Protein AF-A0A7W9MEK2-F1 (afdb_monomer_lite)

Secondary structure (DSSP, 8-state):
-------EEEEEEE-HHHHSSGGGEEEHHHHHHHHHHHHHHHH-TT-----TT-HHHHHHHHHHHHHHHHHTTT-TT--SSPP--TTHHHHHHHHHHHHHTSSEEEHHHHHHHHHHHTTEEEEEEEEEEPPHHHHHHHHTT-S-GGGHHHHHHHHTTSEEEEEEEEESS-HHHHHHHHHHHIIIIIGGGS---TTS-SEEE--TT-TTHHHHHHHHHHHHHHHHHH-SSS---------------PPPPPP-------------------PPPP----

Radius of gyration: 21.0 Å; chains: 1; bounding box: 67×51×55 Å

pLDDT: mean 71.11, std 22.53, range [27.56, 96.31]

Structure (mmCIF, N/CA/C/O backbone):
data_AF-A0A7W9MEK2-F1
#
_entry.id   AF-A0A7W9MEK2-F1
#
loop_
_atom_site.group_PDB
_atom_site.id
_atom_site.type_symbol
_atom_site.label_atom_id
_atom_site.label_alt_id
_atom_site.label_comp_id
_atom_site.label_asym_id
_atom_site.label_entity_id
_atom_site.label_seq_id
_atom_site.pdbx_PDB_ins_code
_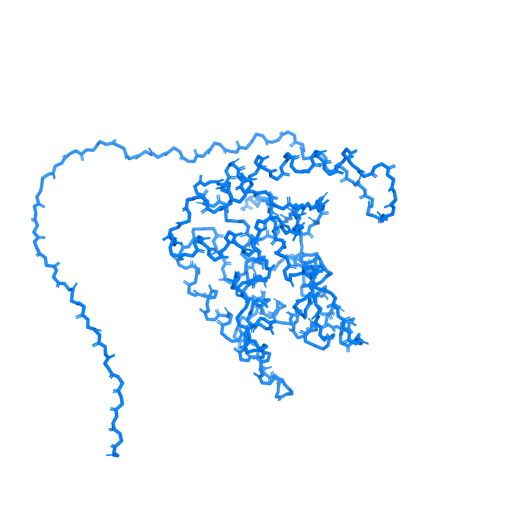atom_site.Cartn_x
_atom_site.Cartn_y
_atom_site.Cartn_z
_atom_site.occupancy
_atom_site.B_iso_or_equiv
_atom_site.auth_seq_id
_atom_site.auth_comp_id
_atom_site.auth_asym_id
_atom_site.auth_atom_id
_atom_site.pdbx_PDB_model_num
ATOM 1 N N . MET A 1 1 ? 6.841 31.818 -0.268 1.00 36.38 1 MET A N 1
ATOM 2 C CA . MET A 1 1 ? 7.374 30.572 -0.859 1.00 36.38 1 MET A CA 1
ATOM 3 C C . MET A 1 1 ? 6.278 29.950 -1.706 1.00 36.38 1 MET A C 1
ATOM 5 O O . MET A 1 1 ? 5.195 29.719 -1.187 1.00 36.38 1 MET A O 1
ATOM 9 N N . SER A 1 2 ? 6.510 29.792 -3.009 1.00 31.50 2 SER A N 1
ATOM 10 C CA . SER A 1 2 ? 5.544 29.183 -3.930 1.00 31.50 2 SER A CA 1
ATOM 11 C C . SER A 1 2 ? 5.516 27.675 -3.682 1.00 31.50 2 SER A C 1
ATOM 13 O O . SER A 1 2 ? 6.466 26.980 -4.033 1.00 31.50 2 SER A O 1
ATOM 15 N N . LEU A 1 3 ? 4.460 27.176 -3.033 1.00 36.62 3 LEU A N 1
ATOM 16 C CA . LEU A 1 3 ? 4.157 25.748 -2.979 1.00 36.62 3 LEU A CA 1
ATOM 17 C C . LEU A 1 3 ? 3.704 25.333 -4.380 1.00 36.62 3 LEU A C 1
ATOM 19 O O . LEU A 1 3 ? 2.512 25.343 -4.694 1.00 36.62 3 LEU A O 1
ATOM 23 N N . VAL A 1 4 ? 4.661 24.990 -5.244 1.00 39.50 4 VAL A N 1
ATOM 24 C CA . VAL A 1 4 ? 4.368 24.132 -6.390 1.00 39.50 4 VAL A CA 1
ATOM 25 C C . VAL A 1 4 ? 3.847 22.838 -5.779 1.00 39.50 4 VAL A C 1
ATOM 27 O O . VAL A 1 4 ? 4.605 22.028 -5.258 1.00 39.50 4 VAL A O 1
ATOM 30 N N . SER A 1 5 ? 2.525 22.709 -5.729 1.00 46.06 5 SER A N 1
ATOM 31 C CA . SER A 1 5 ? 1.865 21.497 -5.269 1.00 46.06 5 SER A CA 1
ATOM 32 C C . SER A 1 5 ? 2.139 20.433 -6.321 1.00 46.06 5 SER A C 1
ATOM 34 O O . SER A 1 5 ? 1.479 20.381 -7.360 1.00 46.06 5 SER A O 1
ATOM 36 N N . TYR A 1 6 ? 3.182 19.641 -6.087 1.00 55.25 6 TYR A N 1
ATOM 37 C CA . TYR A 1 6 ? 3.458 18.465 -6.888 1.00 55.25 6 TYR A CA 1
ATOM 38 C C . TYR A 1 6 ? 2.300 17.497 -6.671 1.00 55.25 6 TYR A C 1
ATOM 40 O O . TYR A 1 6 ? 2.087 16.980 -5.578 1.00 55.25 6 TYR A O 1
ATOM 48 N N . TRP A 1 7 ? 1.493 17.331 -7.713 1.00 72.94 7 TRP A N 1
ATOM 49 C CA . TRP A 1 7 ? 0.631 16.170 -7.826 1.00 72.94 7 TRP A CA 1
ATOM 50 C C . TRP A 1 7 ? 1.526 15.012 -8.235 1.00 72.94 7 TRP A C 1
ATOM 52 O O . TRP A 1 7 ? 2.019 14.979 -9.363 1.00 72.94 7 TRP A O 1
ATOM 62 N N . SER A 1 8 ? 1.769 14.099 -7.304 1.00 80.62 8 SER A N 1
ATOM 63 C CA . SER A 1 8 ? 2.532 12.890 -7.583 1.00 80.62 8 SER A CA 1
ATOM 64 C C . SER A 1 8 ? 1.603 11.856 -8.188 1.00 80.62 8 SER A C 1
ATOM 66 O O . SER A 1 8 ? 0.524 11.620 -7.651 1.00 80.62 8 SER A O 1
ATOM 68 N N . ILE A 1 9 ? 2.022 11.240 -9.291 1.00 86.00 9 ILE A N 1
ATOM 69 C CA . ILE A 1 9 ? 1.415 10.011 -9.800 1.00 86.00 9 ILE A CA 1
ATOM 70 C C . ILE A 1 9 ? 2.243 8.860 -9.238 1.00 86.00 9 ILE A C 1
ATOM 72 O O . ILE A 1 9 ? 3.456 8.826 -9.434 1.00 86.00 9 ILE A O 1
ATOM 76 N N . VAL A 1 10 ? 1.598 7.952 -8.510 1.00 89.25 10 VAL A N 1
ATOM 77 C CA . VAL A 1 10 ? 2.259 6.850 -7.812 1.00 89.25 10 VAL A CA 1
ATOM 78 C C . VAL A 1 10 ? 1.582 5.542 -8.182 1.00 89.25 10 VAL A C 1
ATOM 80 O O . VAL A 1 10 ? 0.462 5.274 -7.742 1.00 89.25 10 VAL A O 1
ATOM 83 N N . PRO A 1 11 ? 2.258 4.701 -8.967 1.00 91.31 11 PRO A N 1
ATOM 84 C CA . PRO A 1 11 ? 1.802 3.346 -9.170 1.00 91.31 11 PRO A CA 1
ATOM 85 C C . PRO A 1 11 ? 2.015 2.489 -7.917 1.00 91.31 11 PRO A C 1
ATOM 87 O O . PRO A 1 11 ? 3.089 2.488 -7.300 1.00 91.31 11 PRO A O 1
ATOM 90 N N . VAL A 1 12 ? 0.985 1.730 -7.555 1.00 93.00 12 VAL A N 1
ATOM 91 C CA . VAL A 1 12 ? 1.018 0.744 -6.476 1.00 93.00 12 VAL A CA 1
ATOM 92 C C . VAL A 1 12 ? 0.612 -0.613 -7.037 1.00 93.00 12 VAL A C 1
ATOM 94 O O . VAL A 1 12 ? -0.393 -0.753 -7.723 1.00 93.00 12 VAL A O 1
ATOM 97 N N . PHE A 1 13 ? 1.404 -1.624 -6.719 1.00 92.00 13 PHE A N 1
ATOM 98 C CA . PHE A 1 13 ? 1.246 -3.001 -7.159 1.00 92.00 13 PHE A CA 1
ATOM 99 C C . PHE A 1 13 ? 0.854 -3.864 -5.961 1.00 92.00 13 PHE A C 1
ATOM 101 O O . PHE A 1 13 ? 1.617 -3.979 -4.998 1.00 92.00 13 PHE A O 1
ATOM 108 N N . LEU A 1 14 ? -0.327 -4.472 -6.005 1.00 94.56 14 LEU A N 1
ATOM 109 C CA . LEU A 1 14 ? -0.769 -5.472 -5.038 1.00 94.56 14 LEU A CA 1
ATOM 110 C C . LEU A 1 14 ? -0.344 -6.843 -5.554 1.00 94.56 14 LEU A C 1
ATOM 112 O O . LEU A 1 14 ? -0.694 -7.236 -6.669 1.00 94.56 14 LEU A O 1
ATOM 116 N N . LYS A 1 15 ? 0.433 -7.550 -4.731 1.00 93.25 15 LYS A N 1
ATOM 117 C CA . LYS A 1 15 ? 0.954 -8.882 -5.051 1.00 93.25 15 LYS A CA 1
ATOM 118 C C . LYS A 1 15 ? -0.153 -9.940 -4.908 1.00 93.25 15 LYS A C 1
ATOM 120 O O . LYS A 1 15 ? -1.134 -9.667 -4.216 1.00 93.25 15 LYS A O 1
ATOM 125 N N . PRO A 1 16 ? 0.025 -11.161 -5.443 1.00 93.31 16 PRO A N 1
ATOM 126 C CA . PRO A 1 16 ? -1.003 -12.202 -5.384 1.00 93.31 16 PRO A CA 1
ATOM 127 C C . PRO A 1 16 ? -1.542 -12.474 -3.974 1.00 93.31 16 PRO A C 1
ATOM 129 O O . PRO A 1 16 ? -2.749 -12.552 -3.782 1.00 93.31 16 PRO A O 1
ATOM 132 N N . ASP A 1 17 ? -0.678 -12.516 -2.957 1.00 91.19 17 ASP A N 1
ATOM 133 C CA . ASP A 1 17 ? -1.114 -12.792 -1.577 1.00 91.19 17 ASP A CA 1
ATOM 134 C C . ASP A 1 17 ? -1.898 -11.636 -0.932 1.00 91.19 17 ASP A C 1
ATOM 136 O O . ASP A 1 17 ? -2.490 -11.807 0.129 1.00 91.19 17 ASP A O 1
ATOM 140 N N . ALA A 1 18 ? -1.878 -10.441 -1.529 1.00 92.31 18 ALA A N 1
ATOM 141 C CA . ALA A 1 18 ? -2.759 -9.350 -1.125 1.00 92.31 18 ALA A CA 1
ATOM 142 C C . ALA A 1 18 ? -4.176 -9.532 -1.678 1.00 92.31 18 ALA A C 1
ATOM 144 O O . ALA A 1 18 ? -5.102 -8.912 -1.169 1.00 92.31 18 ALA A O 1
ATOM 145 N N . LEU A 1 19 ? -4.337 -10.328 -2.735 1.00 93.38 19 LEU A N 1
ATOM 146 C CA . LEU A 1 19 ? -5.606 -10.541 -3.427 1.00 93.38 19 LEU A CA 1
ATOM 147 C C . LEU A 1 19 ? -6.264 -11.849 -3.007 1.00 93.38 19 LEU A C 1
ATOM 149 O O . LEU A 1 19 ? -7.485 -11.921 -2.925 1.00 93.38 19 LEU A O 1
ATOM 153 N N . GLU A 1 20 ? -5.452 -12.867 -2.727 1.00 90.38 20 GLU A N 1
ATOM 154 C CA . GLU A 1 20 ? -5.918 -14.223 -2.470 1.00 90.38 20 GLU A CA 1
ATOM 155 C C . GLU A 1 20 ? -5.184 -14.877 -1.292 1.00 90.38 20 GLU A C 1
ATOM 157 O O . GLU A 1 20 ? -4.044 -14.547 -0.958 1.00 90.38 20 GLU A O 1
ATOM 162 N N . GLY A 1 21 ? -5.846 -15.851 -0.664 1.00 87.00 21 GLY A N 1
ATOM 163 C CA . GLY A 1 21 ? -5.294 -16.638 0.439 1.00 87.00 21 GLY A CA 1
ATOM 164 C C . GLY A 1 21 ? -5.365 -15.946 1.802 1.00 87.00 21 GLY A C 1
ATOM 165 O O . GLY A 1 21 ? -5.997 -14.907 1.973 1.00 87.00 21 GLY A O 1
ATOM 166 N N . GLU A 1 22 ? -4.714 -16.538 2.801 1.00 84.25 22 GLU A N 1
ATOM 167 C CA . GLU A 1 22 ? -4.809 -16.107 4.208 1.00 84.25 22 GLU A CA 1
ATOM 168 C C . GLU A 1 22 ? -4.303 -14.676 4.450 1.00 84.25 22 GLU A C 1
ATOM 170 O O . GLU A 1 22 ? -4.761 -14.007 5.371 1.00 84.25 22 GLU A O 1
ATOM 175 N N . ASN A 1 23 ? -3.384 -14.190 3.613 1.00 85.50 23 ASN A N 1
ATOM 176 C CA . ASN A 1 23 ? -2.818 -12.847 3.726 1.00 85.50 23 ASN A CA 1
ATOM 177 C C . ASN A 1 23 ? -3.665 -11.763 3.037 1.00 85.50 23 ASN A C 1
ATOM 179 O O . ASN A 1 23 ? -3.355 -10.582 3.182 1.00 85.50 23 ASN A O 1
ATOM 183 N N . SER A 1 24 ? -4.721 -12.144 2.309 1.00 90.56 24 SER A N 1
ATOM 184 C CA . SER A 1 24 ? -5.598 -11.208 1.590 1.00 90.56 24 SER A CA 1
ATOM 185 C C . SER A 1 24 ? -6.658 -10.562 2.480 1.00 90.56 24 SER A C 1
ATOM 187 O O . SER A 1 24 ? -7.335 -9.624 2.062 1.00 90.56 24 SER A O 1
ATOM 189 N N . VAL A 1 25 ? -6.795 -11.028 3.724 1.00 91.12 25 VAL A N 1
ATOM 190 C CA . VAL A 1 25 ? -7.789 -10.557 4.689 1.00 91.12 25 VAL A CA 1
ATOM 191 C C . VAL A 1 25 ? -7.128 -10.326 6.046 1.00 91.12 25 VAL A C 1
ATOM 193 O O . VAL A 1 25 ? -6.281 -11.094 6.490 1.00 91.12 25 VAL A O 1
ATOM 196 N N . MET A 1 26 ? -7.534 -9.261 6.731 1.00 87.88 26 MET A N 1
ATOM 197 C CA . MET A 1 26 ? -7.049 -8.887 8.055 1.00 87.88 26 MET A CA 1
ATOM 198 C C . MET A 1 26 ? -8.202 -8.858 9.063 1.00 87.88 26 MET A C 1
ATOM 200 O O . MET A 1 26 ? -9.256 -8.323 8.731 1.00 87.88 26 MET A O 1
ATOM 204 N N . PRO A 1 27 ? -8.031 -9.330 10.312 1.00 90.50 27 PRO A N 1
ATOM 205 C CA . PRO A 1 27 ? -8.984 -9.047 11.384 1.00 90.50 27 PRO A CA 1
ATOM 206 C C . PRO A 1 27 ? -9.230 -7.539 11.528 1.00 90.50 27 PRO A C 1
ATOM 208 O O . PRO A 1 27 ? -8.273 -6.762 11.547 1.00 90.50 27 PRO A O 1
ATOM 211 N N . GLY A 1 28 ? -10.490 -7.113 11.664 1.00 91.88 28 GLY A N 1
ATOM 212 C CA . GLY A 1 28 ? -10.838 -5.685 11.608 1.00 91.88 28 GLY A CA 1
ATOM 213 C C . GLY A 1 28 ? -10.151 -4.840 12.680 1.00 91.88 28 GLY A C 1
ATOM 214 O O . GLY A 1 28 ? -9.676 -3.742 12.399 1.00 91.88 28 GLY A O 1
ATOM 215 N N . ARG A 1 29 ? -9.953 -5.403 13.876 1.00 87.56 29 ARG A N 1
ATOM 216 C CA . ARG A 1 29 ? -9.169 -4.766 14.947 1.00 87.56 29 ARG A CA 1
ATOM 217 C C . ARG A 1 29 ? -7.722 -4.470 14.548 1.00 87.56 29 ARG A C 1
ATOM 219 O O . ARG A 1 29 ? -7.260 -3.363 14.776 1.00 87.56 29 ARG A O 1
ATOM 226 N N . ARG A 1 30 ? -7.030 -5.399 13.878 1.00 85.62 30 ARG A N 1
ATOM 227 C CA . ARG A 1 30 ? -5.661 -5.145 13.391 1.00 85.62 30 ARG A CA 1
ATOM 228 C C . ARG A 1 30 ? -5.644 -4.099 12.276 1.00 85.62 30 ARG A C 1
ATOM 230 O O . ARG A 1 30 ? -4.694 -3.327 12.176 1.00 85.62 30 AR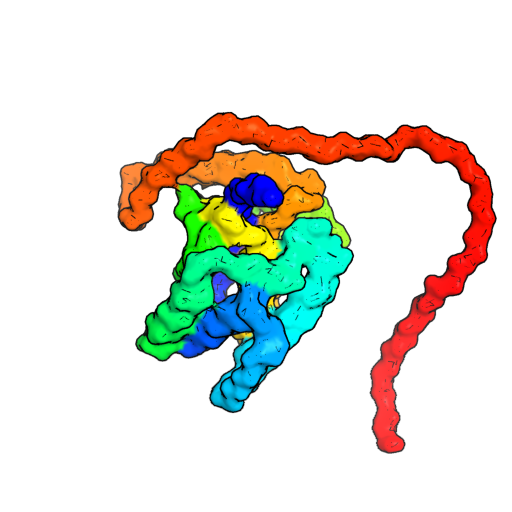G A O 1
ATOM 237 N N . ALA A 1 31 ? -6.686 -4.061 11.440 1.00 90.94 31 ALA A N 1
ATOM 238 C CA . ALA A 1 31 ? -6.791 -3.052 10.387 1.00 90.94 31 ALA A CA 1
ATOM 239 C C . ALA A 1 31 ? -6.957 -1.665 11.013 1.00 90.94 31 ALA A C 1
ATOM 241 O O . ALA A 1 31 ? -6.310 -0.709 10.585 1.00 90.94 31 ALA A O 1
ATOM 242 N N . ALA A 1 32 ? -7.756 -1.575 12.077 1.00 89.69 32 ALA A N 1
ATOM 243 C CA . ALA A 1 32 ? -7.904 -0.367 12.868 1.00 89.69 32 ALA A CA 1
ATOM 244 C C . ALA A 1 32 ? -6.560 0.096 13.460 1.00 89.69 32 ALA A C 1
ATOM 246 O O . ALA A 1 32 ? -6.185 1.252 13.258 1.00 89.69 32 ALA A O 1
ATOM 247 N N . ASP A 1 33 ? -5.800 -0.799 14.104 1.00 84.56 33 ASP A N 1
ATOM 248 C CA . ASP A 1 33 ? -4.460 -0.488 14.629 1.00 84.56 33 ASP A CA 1
ATOM 249 C C . ASP A 1 33 ? -3.538 0.051 13.530 1.00 84.56 33 ASP A C 1
ATOM 251 O O . ASP A 1 33 ? -2.837 1.045 13.711 1.00 84.56 33 ASP A O 1
ATOM 255 N N . PHE A 1 34 ? -3.571 -0.575 12.351 1.00 87.88 34 PHE A N 1
ATOM 256 C CA . PHE A 1 34 ? -2.824 -0.111 11.189 1.00 87.88 34 PHE A CA 1
ATOM 257 C C . PHE A 1 34 ? -3.182 1.332 10.797 1.00 87.88 34 PHE A C 1
ATOM 259 O O . PHE A 1 34 ? -2.271 2.129 10.568 1.00 87.88 34 PHE A O 1
ATOM 266 N N . ALA A 1 35 ? -4.467 1.706 10.777 1.00 90.44 35 ALA A N 1
ATOM 267 C CA . ALA A 1 35 ? -4.878 3.090 10.517 1.00 90.44 35 ALA A CA 1
ATOM 268 C C . ALA A 1 35 ? -4.333 4.067 11.575 1.00 90.44 35 ALA A C 1
ATOM 270 O O . ALA A 1 35 ? -3.857 5.150 11.227 1.00 90.44 35 ALA A O 1
ATOM 271 N N . MET A 1 36 ? -4.330 3.668 12.850 1.00 85.81 36 MET A N 1
ATOM 272 C CA . MET A 1 36 ? -3.755 4.470 13.935 1.00 85.81 36 MET A CA 1
ATOM 273 C C . MET A 1 36 ? -2.238 4.627 13.813 1.00 85.81 36 MET A C 1
ATOM 275 O O . MET A 1 36 ? -1.717 5.719 14.043 1.00 85.81 36 MET A O 1
ATOM 279 N N . PHE A 1 37 ? -1.516 3.582 13.400 1.00 81.94 37 PHE A N 1
ATOM 280 C CA . PHE A 1 37 ? -0.072 3.674 13.174 1.00 81.94 37 PHE A CA 1
ATOM 281 C C . PHE A 1 37 ? 0.280 4.611 12.026 1.00 81.94 37 PHE A C 1
ATOM 283 O O . PHE A 1 37 ? 1.247 5.365 12.134 1.00 81.94 37 PHE A O 1
ATOM 290 N N . LEU A 1 38 ? -0.516 4.606 10.953 1.00 86.19 38 LEU A N 1
ATOM 291 C CA . LEU A 1 38 ? -0.371 5.596 9.890 1.00 86.19 38 LEU A CA 1
ATOM 292 C C . LEU A 1 38 ? -0.602 7.010 10.422 1.00 86.19 38 LEU A C 1
ATOM 294 O O . LEU A 1 38 ? 0.195 7.893 10.126 1.00 86.19 38 LEU A O 1
ATOM 298 N N . ALA A 1 39 ? -1.649 7.220 11.227 1.00 84.50 39 ALA A N 1
ATOM 299 C CA . ALA A 1 39 ? -1.982 8.541 11.759 1.00 84.50 39 ALA A CA 1
ATOM 300 C C . ALA A 1 39 ? -0.861 9.090 12.645 1.00 84.50 39 ALA A C 1
ATOM 302 O O . ALA A 1 39 ? -0.448 10.235 12.485 1.00 84.50 39 ALA A O 1
ATOM 303 N N . ALA A 1 40 ? -0.314 8.258 13.529 1.00 77.00 40 ALA A N 1
ATOM 304 C CA . ALA A 1 40 ? 0.775 8.677 14.396 1.00 77.00 40 ALA A CA 1
ATOM 305 C C . ALA A 1 40 ? 2.106 8.873 13.656 1.00 77.00 40 ALA A C 1
ATOM 307 O O . ALA A 1 40 ? 2.903 9.720 14.049 1.00 77.00 40 ALA A O 1
ATOM 308 N N . GLY A 1 41 ? 2.338 8.132 12.568 1.00 73.00 41 GLY A N 1
ATOM 309 C CA . GLY A 1 41 ? 3.483 8.355 11.685 1.00 73.00 41 GLY A CA 1
ATOM 310 C C . GLY A 1 41 ? 3.461 9.713 10.971 1.00 73.00 41 GLY A C 1
ATOM 311 O O . GLY A 1 41 ? 4.521 10.165 10.547 1.00 73.00 41 GLY A O 1
ATOM 312 N N . LEU A 1 42 ? 2.291 10.359 10.851 1.00 71.44 42 LEU A N 1
ATOM 313 C CA . LEU A 1 42 ? 2.140 11.706 10.282 1.00 71.44 42 LEU A CA 1
ATOM 314 C C . LEU A 1 42 ? 2.328 12.837 11.308 1.00 71.44 42 LEU A C 1
ATOM 316 O O . LEU A 1 42 ? 2.720 13.930 10.917 1.00 71.44 42 LEU A O 1
ATOM 320 N N . ASP A 1 43 ? 1.998 12.607 12.583 1.00 68.88 43 ASP A N 1
ATOM 321 C CA . ASP A 1 43 ? 1.927 13.661 13.611 1.00 68.88 43 ASP A CA 1
ATOM 322 C C . ASP A 1 43 ? 3.222 13.771 14.426 1.00 68.88 43 ASP A C 1
ATOM 324 O O . ASP A 1 43 ? 3.994 14.719 14.310 1.00 68.88 43 ASP A O 1
ATOM 328 N N . GLU A 1 44 ? 3.491 12.749 15.235 1.00 61.56 44 GLU A N 1
ATOM 329 C CA . GLU A 1 44 ? 4.645 12.679 16.115 1.00 61.56 44 GLU A CA 1
ATOM 330 C C . GLU A 1 44 ? 5.098 11.212 16.179 1.00 61.56 44 GLU A C 1
ATOM 332 O O . GLU A 1 44 ? 4.524 10.417 16.934 1.00 61.56 44 GLU A O 1
ATOM 337 N N . PRO A 1 45 ? 6.139 10.815 15.421 1.00 54.41 45 PRO A N 1
ATOM 338 C CA . PRO A 1 45 ? 6.573 9.419 15.350 1.00 54.41 45 PRO A CA 1
ATOM 339 C C . PRO A 1 45 ? 6.980 8.841 16.716 1.00 54.41 45 PRO A C 1
ATOM 341 O O . PRO A 1 45 ? 7.008 7.617 16.874 1.00 54.41 45 PRO A O 1
ATOM 344 N N . ASP A 1 46 ? 7.253 9.696 17.705 1.00 53.12 46 ASP A N 1
ATOM 345 C CA . ASP A 1 46 ? 7.628 9.343 19.077 1.00 53.12 46 ASP A CA 1
ATOM 346 C C . ASP A 1 46 ? 6.442 9.246 20.053 1.00 53.12 46 ASP A C 1
ATOM 348 O O . ASP A 1 46 ? 6.595 8.686 21.138 1.00 53.12 46 ASP A O 1
ATOM 352 N N . ARG A 1 47 ? 5.251 9.727 19.670 1.00 48.88 47 ARG A N 1
ATOM 353 C CA . ARG A 1 47 ? 4.089 9.905 20.560 1.00 48.88 47 ARG A CA 1
ATOM 354 C C . ARG A 1 47 ? 3.076 8.767 20.536 1.00 48.88 47 ARG A C 1
ATOM 356 O O . ARG A 1 47 ? 2.025 8.880 21.164 1.00 48.88 47 ARG A O 1
ATOM 363 N N . LEU A 1 48 ? 3.389 7.656 19.866 1.00 51.75 48 LEU A N 1
ATOM 364 C CA . LEU A 1 48 ? 2.685 6.385 20.059 1.00 51.75 48 LEU A CA 1
ATOM 365 C C . LEU A 1 48 ? 2.939 5.892 21.490 1.00 51.75 48 LEU A C 1
ATOM 367 O O . LEU A 1 48 ? 3.740 4.987 21.725 1.00 51.75 48 LEU A O 1
ATOM 371 N N . ALA A 1 49 ? 2.269 6.520 22.457 1.00 43.59 49 ALA A N 1
ATOM 372 C CA . ALA A 1 49 ? 2.072 5.977 23.782 1.00 43.59 49 ALA A CA 1
ATOM 373 C C . ALA A 1 49 ? 1.279 4.687 23.585 1.00 43.59 49 ALA A C 1
ATOM 375 O O . ALA A 1 49 ? 0.115 4.678 23.196 1.00 43.59 49 ALA A O 1
ATOM 376 N N . TYR A 1 50 ? 2.019 3.602 23.713 1.00 52.16 50 TYR A N 1
ATOM 377 C CA . TYR A 1 50 ? 1.623 2.253 23.388 1.00 52.16 50 TYR A CA 1
ATOM 378 C C . TYR A 1 50 ? 0.379 1.825 24.182 1.00 52.16 50 TYR A C 1
ATOM 380 O O . TYR A 1 50 ? 0.349 1.957 25.406 1.00 52.16 50 TYR A O 1
ATOM 388 N N . ASP A 1 51 ? -0.622 1.282 23.482 1.00 45.38 51 ASP A N 1
ATOM 389 C CA . ASP A 1 51 ? -1.751 0.598 24.110 1.00 45.38 51 ASP A CA 1
ATOM 390 C C . ASP A 1 51 ? -1.329 -0.847 24.462 1.00 45.38 51 ASP A C 1
ATOM 392 O O . ASP A 1 51 ? -0.998 -1.631 23.562 1.00 45.38 51 ASP A O 1
ATOM 396 N N . PRO A 1 52 ? -1.314 -1.228 25.754 1.00 40.97 52 PRO A N 1
ATOM 397 C CA . PRO A 1 52 ? -0.924 -2.562 26.200 1.00 40.97 52 PRO A CA 1
ATOM 398 C C . PRO A 1 52 ? -1.826 -3.696 25.723 1.00 40.97 52 PRO A C 1
ATOM 400 O O . PRO A 1 52 ? -1.442 -4.856 25.875 1.00 40.97 52 PRO A O 1
ATOM 403 N N . CYS A 1 53 ? -2.972 -3.404 25.111 1.00 41.00 53 CYS A N 1
ATOM 404 C CA . CYS A 1 53 ? -3.860 -4.431 24.589 1.00 41.00 53 CYS A CA 1
ATOM 405 C C . CYS A 1 53 ? -3.307 -5.186 23.362 1.00 41.00 53 CYS A C 1
ATOM 407 O O . CYS A 1 53 ? -3.769 -6.300 23.118 1.00 41.00 53 CYS A O 1
ATOM 409 N N . PHE A 1 54 ? -2.316 -4.654 22.622 1.00 59.00 54 PHE A N 1
ATOM 410 C CA . PHE A 1 54 ? -1.810 -5.287 21.385 1.00 59.00 54 PHE A CA 1
ATOM 411 C C . PHE A 1 54 ? -0.281 -5.189 21.204 1.00 59.00 54 PHE A C 1
ATOM 413 O O . PHE A 1 54 ? 0.210 -4.494 20.304 1.00 59.00 54 PHE A O 1
ATOM 420 N N . PRO A 1 55 ? 0.499 -5.939 22.008 1.00 61.88 55 PRO A N 1
ATOM 421 C CA . PRO A 1 55 ? 1.962 -5.938 21.944 1.00 61.88 55 PRO A CA 1
ATOM 422 C C . PRO A 1 55 ? 2.567 -6.224 20.587 1.00 61.88 55 PRO A C 1
ATOM 424 O O . PRO A 1 55 ? 3.594 -5.651 20.231 1.00 61.88 55 PRO A O 1
ATOM 427 N N . GLU A 1 56 ? 1.931 -7.084 19.811 1.00 63.16 56 GLU A N 1
ATOM 428 C CA . GLU A 1 56 ? 2.494 -7.574 18.560 1.00 63.16 56 GLU A CA 1
ATOM 429 C C . GLU A 1 56 ? 2.325 -6.553 17.429 1.00 63.16 56 GLU A C 1
ATOM 431 O O . GLU A 1 56 ? 3.295 -6.252 16.729 1.00 63.16 56 GLU A O 1
ATOM 436 N N . SER A 1 57 ? 1.133 -5.949 17.311 1.00 66.38 57 SER A N 1
ATOM 437 C CA . SER A 1 57 ? 0.849 -4.827 16.402 1.00 66.38 57 SER A CA 1
ATOM 438 C C . SER A 1 57 ? 1.828 -3.681 16.648 1.00 66.38 57 SER A C 1
ATOM 440 O O . SER A 1 57 ? 2.445 -3.152 15.721 1.00 66.38 57 SER A O 1
ATOM 442 N N . ALA A 1 58 ? 2.033 -3.334 17.915 1.00 67.06 58 ALA A N 1
ATOM 443 C CA . ALA A 1 58 ? 2.882 -2.221 18.284 1.00 67.06 58 ALA A CA 1
ATOM 444 C C . ALA A 1 58 ? 4.388 -2.543 18.212 1.00 67.06 58 ALA A C 1
ATOM 446 O O . ALA A 1 58 ? 5.175 -1.677 17.824 1.00 67.06 58 ALA A O 1
ATOM 447 N N . ALA A 1 59 ? 4.812 -3.788 18.459 1.00 68.69 59 ALA A N 1
ATOM 448 C CA . ALA A 1 59 ? 6.174 -4.230 18.149 1.00 68.69 59 ALA A CA 1
ATOM 449 C C . ALA A 1 59 ? 6.455 -4.154 16.637 1.00 68.69 59 ALA A C 1
ATOM 451 O O . ALA A 1 59 ? 7.502 -3.645 16.219 1.00 68.69 59 ALA A O 1
ATOM 452 N N . GLY A 1 60 ? 5.496 -4.591 15.811 1.00 68.94 60 GLY A N 1
ATOM 453 C CA . GLY A 1 60 ? 5.538 -4.466 14.355 1.00 68.94 60 GLY A CA 1
ATOM 454 C C . GLY A 1 60 ? 5.632 -3.008 13.898 1.00 68.94 60 GLY A C 1
ATOM 455 O O . GLY A 1 60 ? 6.489 -2.675 13.076 1.00 68.94 60 GLY A O 1
ATOM 456 N N . ALA A 1 61 ? 4.823 -2.119 14.477 1.00 70.00 61 ALA A N 1
ATOM 457 C CA . ALA A 1 61 ? 4.859 -0.684 14.206 1.00 70.00 61 ALA A CA 1
ATOM 458 C C . ALA A 1 61 ? 6.186 -0.034 14.634 1.00 70.00 61 ALA A C 1
ATOM 460 O O . ALA A 1 61 ? 6.758 0.758 13.884 1.00 70.00 61 ALA A O 1
ATOM 461 N N . GLY A 1 62 ? 6.734 -0.414 15.791 1.00 69.06 62 GLY A N 1
ATOM 462 C CA . GLY A 1 62 ? 8.042 0.053 16.253 1.00 69.06 62 GLY A CA 1
ATOM 463 C C . GLY A 1 62 ? 9.186 -0.385 15.330 1.00 69.06 62 GLY A C 1
ATOM 464 O O . GLY A 1 62 ? 10.095 0.401 15.052 1.00 69.06 62 GLY A O 1
ATOM 465 N N . LEU A 1 63 ? 9.132 -1.617 14.809 1.00 69.69 63 LEU A N 1
ATOM 466 C CA . LEU A 1 63 ? 10.064 -2.107 13.787 1.00 69.69 63 LEU A CA 1
ATOM 467 C C . LEU A 1 63 ? 9.907 -1.357 12.461 1.00 69.69 63 LEU A C 1
ATOM 469 O O . LEU A 1 63 ? 10.913 -0.977 11.862 1.00 69.69 63 LEU A O 1
ATOM 473 N N . ALA A 1 64 ? 8.669 -1.135 12.012 1.00 71.31 64 ALA A N 1
ATOM 474 C CA . ALA A 1 64 ? 8.376 -0.369 10.805 1.00 71.31 64 ALA A CA 1
ATOM 475 C C . ALA A 1 64 ? 8.942 1.050 10.904 1.00 71.31 64 ALA A C 1
ATOM 477 O O . ALA A 1 64 ? 9.658 1.470 10.002 1.00 71.31 64 ALA A O 1
ATOM 478 N N . ARG A 1 65 ? 8.729 1.734 12.034 1.00 72.69 65 ARG A N 1
ATOM 479 C CA . ARG A 1 65 ? 9.267 3.075 12.295 1.00 72.69 65 ARG A CA 1
ATOM 480 C C . ARG A 1 65 ? 10.789 3.116 12.192 1.00 72.69 65 ARG A C 1
ATOM 482 O O . ARG A 1 65 ? 11.324 3.964 11.491 1.00 72.69 65 ARG A O 1
ATOM 489 N N . ARG A 1 66 ? 11.494 2.194 12.862 1.00 72.56 66 ARG A N 1
ATOM 490 C CA . ARG A 1 66 ? 12.968 2.125 12.789 1.00 72.56 66 ARG A CA 1
ATOM 491 C C . ARG A 1 66 ? 13.457 1.875 11.366 1.00 72.56 66 ARG A C 1
ATOM 493 O O . ARG A 1 66 ? 14.451 2.459 10.956 1.00 72.56 66 ARG A O 1
ATOM 500 N N . HIS A 1 67 ? 12.761 1.012 10.627 1.00 72.00 67 HIS A N 1
ATOM 501 C CA . HIS A 1 67 ? 13.107 0.715 9.242 1.00 72.00 67 HIS A CA 1
ATOM 502 C C . HIS A 1 67 ? 12.915 1.937 8.344 1.00 72.00 67 HIS A C 1
ATOM 504 O O . HIS A 1 67 ? 13.843 2.321 7.646 1.00 72.00 67 HIS A O 1
ATOM 510 N N . VAL A 1 68 ? 11.753 2.583 8.436 1.00 70.88 68 VAL A N 1
ATOM 511 C CA . VAL A 1 68 ? 11.427 3.796 7.684 1.00 70.88 68 VAL A CA 1
ATOM 512 C C . VAL A 1 68 ? 12.409 4.928 7.998 1.00 70.88 68 VAL A C 1
ATOM 514 O O . VAL A 1 68 ? 12.938 5.538 7.078 1.00 70.88 68 VAL A O 1
ATOM 517 N N . ALA A 1 69 ? 12.720 5.167 9.274 1.00 69.75 69 ALA A N 1
ATOM 518 C CA . ALA A 1 69 ? 13.692 6.186 9.667 1.00 69.75 69 ALA A CA 1
ATOM 519 C C . ALA A 1 69 ? 15.104 5.905 9.116 1.00 69.75 69 ALA A C 1
ATOM 521 O O . ALA A 1 69 ? 15.828 6.838 8.782 1.00 69.75 69 ALA A O 1
ATOM 522 N N . GLY A 1 70 ? 15.493 4.629 8.998 1.00 69.56 70 GLY A N 1
ATOM 523 C CA . GLY A 1 70 ? 16.747 4.231 8.354 1.00 69.56 70 GLY A CA 1
ATOM 524 C C . GLY A 1 70 ? 16.736 4.391 6.828 1.00 69.56 70 GLY A C 1
ATOM 525 O O . GLY A 1 70 ? 17.781 4.652 6.239 1.00 69.56 70 GLY A O 1
ATOM 526 N N . GLU A 1 71 ? 15.570 4.268 6.184 1.00 68.31 71 GLU A N 1
ATOM 527 C CA . GLU A 1 71 ? 15.403 4.458 4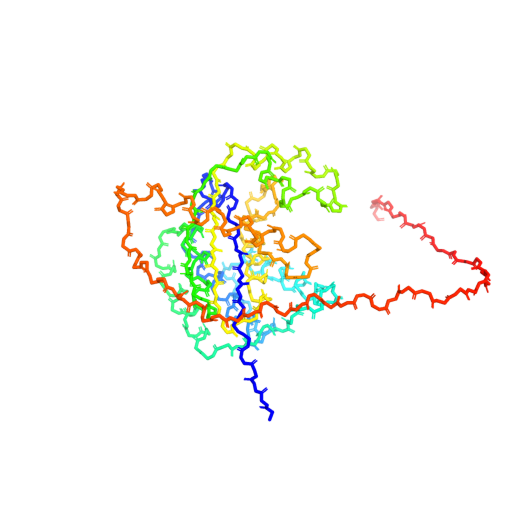.734 1.00 68.31 71 GLU A CA 1
ATOM 528 C C . GLU A 1 71 ? 15.438 5.936 4.312 1.00 68.31 71 GLU A C 1
ATOM 530 O O . GLU A 1 71 ? 15.840 6.220 3.185 1.00 68.31 71 GLU A O 1
ATOM 535 N N . SER A 1 72 ? 15.110 6.881 5.202 1.00 59.78 72 SER A N 1
ATOM 536 C CA . SER A 1 72 ? 15.148 8.327 4.913 1.00 59.78 72 SER A CA 1
ATOM 537 C C . SER A 1 72 ? 16.529 8.850 4.491 1.00 59.78 72 SER A C 1
ATOM 539 O O . SER A 1 72 ? 16.625 9.911 3.887 1.00 59.78 72 SER A O 1
ATOM 541 N N . GLY A 1 73 ? 17.609 8.120 4.791 1.00 60.88 73 GLY A N 1
ATOM 542 C CA . GLY A 1 73 ? 18.961 8.439 4.313 1.00 60.88 73 GLY A CA 1
ATOM 543 C C . GLY A 1 73 ? 19.349 7.764 2.992 1.00 60.88 73 GLY A C 1
ATOM 544 O O . GLY A 1 73 ? 20.386 8.095 2.426 1.00 60.88 73 GLY A O 1
ATOM 545 N N . ALA A 1 74 ? 18.554 6.804 2.510 1.00 64.69 74 ALA A N 1
ATOM 546 C CA . ALA A 1 74 ? 18.873 5.978 1.346 1.00 64.69 74 ALA A CA 1
ATOM 547 C C . ALA A 1 74 ? 18.259 6.499 0.035 1.00 64.69 74 ALA A C 1
ATOM 549 O O . ALA A 1 74 ? 18.724 6.120 -1.039 1.00 64.69 74 ALA A O 1
ATOM 550 N N . PHE A 1 75 ? 17.231 7.351 0.106 1.00 64.94 75 PHE A N 1
ATOM 551 C CA . PHE A 1 75 ? 16.492 7.829 -1.065 1.00 64.94 75 PHE A CA 1
ATOM 552 C C . PHE A 1 75 ? 16.238 9.339 -1.001 1.00 64.94 75 PHE A C 1
ATOM 554 O O . PHE A 1 75 ? 15.657 9.833 -0.039 1.00 64.94 75 PHE A O 1
ATOM 561 N N . SER A 1 76 ? 16.608 10.064 -2.061 1.00 67.44 76 SER A N 1
ATOM 562 C CA . SER A 1 76 ? 16.521 11.532 -2.151 1.00 67.44 76 SER A CA 1
ATOM 563 C C . SER A 1 76 ? 15.106 12.109 -2.046 1.00 67.44 76 SER A C 1
ATOM 565 O O . SER A 1 76 ? 14.949 13.255 -1.640 1.00 67.44 76 SER A O 1
ATOM 567 N N . TRP A 1 77 ? 14.079 11.342 -2.417 1.00 69.25 77 TRP A N 1
ATOM 568 C CA . TRP A 1 77 ? 12.664 11.753 -2.381 1.00 69.25 77 TRP A CA 1
ATOM 569 C C . TRP A 1 77 ? 11.934 11.328 -1.102 1.00 69.25 77 TRP A C 1
ATOM 571 O O . TRP A 1 77 ? 10.741 11.606 -0.953 1.00 69.25 77 TRP A O 1
ATOM 581 N N . TYR A 1 78 ? 12.595 10.578 -0.218 1.00 72.12 78 TYR A N 1
ATOM 582 C CA . TYR A 1 78 ? 11.947 9.995 0.946 1.00 72.12 78 TYR A CA 1
ATOM 583 C C . TYR A 1 78 ? 11.999 10.963 2.128 1.00 72.12 78 TYR A C 1
ATOM 585 O O . TYR A 1 78 ? 12.993 11.045 2.845 1.00 72.12 78 TYR A O 1
ATOM 593 N N . GLU A 1 79 ? 10.901 11.678 2.356 1.00 73.25 79 GLU A N 1
ATOM 594 C CA . GLU A 1 79 ? 10.750 12.562 3.514 1.00 73.25 79 GLU A CA 1
ATOM 595 C C . GLU A 1 79 ? 10.030 11.847 4.666 1.00 73.25 79 GLU A C 1
ATOM 597 O O . GLU A 1 79 ? 8.977 11.230 4.469 1.00 73.25 79 GLU A O 1
ATOM 602 N N . TRP A 1 80 ? 10.602 11.928 5.872 1.00 69.38 80 TRP A N 1
ATOM 603 C CA . TRP A 1 80 ? 10.013 11.376 7.093 1.00 69.38 80 TRP A CA 1
ATOM 604 C C . TRP A 1 80 ? 10.079 12.369 8.267 1.00 69.38 80 TRP A C 1
ATOM 606 O O . TRP A 1 80 ? 11.170 12.870 8.551 1.00 69.38 80 TRP A O 1
ATOM 616 N N . PRO A 1 81 ? 8.973 12.576 9.011 1.00 69.69 81 PRO A N 1
ATOM 617 C CA . PRO A 1 81 ? 7.622 12.086 8.715 1.00 69.69 81 PRO A CA 1
ATOM 618 C C . PRO A 1 81 ? 7.068 12.718 7.421 1.00 69.69 81 PRO A C 1
ATOM 620 O O . PRO A 1 81 ? 7.489 13.820 7.066 1.00 69.69 81 PRO A O 1
ATOM 623 N N . PRO A 1 82 ? 6.160 12.045 6.690 1.00 71.69 82 PRO A N 1
ATOM 624 C CA . PRO A 1 82 ? 5.505 12.649 5.540 1.00 71.69 82 PRO A CA 1
ATOM 625 C C . PRO A 1 82 ? 4.672 13.840 6.009 1.00 71.69 82 PRO A C 1
ATOM 627 O O . PRO A 1 82 ? 4.047 13.773 7.069 1.00 71.69 82 PRO A O 1
ATOM 630 N N . ALA A 1 83 ? 4.628 14.908 5.218 1.00 72.44 83 ALA A N 1
ATOM 631 C CA . ALA A 1 83 ? 3.827 16.077 5.560 1.00 72.44 83 ALA A CA 1
ATOM 632 C C . ALA A 1 83 ? 2.345 15.704 5.769 1.00 72.44 83 ALA A C 1
ATOM 634 O O . ALA A 1 83 ? 1.741 14.995 4.958 1.00 72.44 83 ALA A O 1
ATOM 635 N N . ASP A 1 84 ? 1.716 16.214 6.831 1.00 72.88 84 ASP A N 1
ATOM 636 C CA . ASP A 1 84 ? 0.276 16.034 7.004 1.00 72.88 84 ASP A CA 1
ATOM 637 C C . ASP A 1 84 ? -0.485 16.887 5.979 1.00 72.88 84 ASP A C 1
ATOM 639 O O . ASP A 1 84 ? -0.496 18.121 6.026 1.00 72.88 84 ASP A O 1
ATOM 643 N N . VAL A 1 85 ? -1.142 16.226 5.025 1.00 80.25 85 VAL A N 1
ATOM 644 C CA . VAL A 1 85 ? -2.129 16.890 4.172 1.00 80.25 85 VAL A CA 1
ATOM 645 C C . VAL A 1 85 ? -3.388 17.103 5.018 1.00 80.25 85 VAL A C 1
ATOM 647 O O . VAL A 1 85 ? -3.888 16.141 5.603 1.00 80.25 85 VAL A O 1
ATOM 650 N N . PRO A 1 86 ? -3.972 18.319 5.056 1.00 82.75 86 PRO A N 1
ATOM 651 C CA . PRO A 1 86 ? -5.076 18.624 5.956 1.00 82.75 86 PRO A CA 1
ATOM 652 C C . PRO A 1 86 ? -6.179 17.557 5.983 1.00 82.75 86 PRO A C 1
ATOM 654 O O . PRO A 1 86 ? -6.766 17.176 4.959 1.00 82.75 86 PRO A O 1
ATOM 657 N N . GLY A 1 87 ? -6.465 17.080 7.193 1.00 85.06 87 GLY A N 1
ATOM 658 C CA . GLY A 1 87 ? -7.521 16.112 7.464 1.00 85.06 87 GLY A CA 1
ATOM 659 C C . GLY A 1 87 ? -7.130 14.642 7.306 1.00 85.06 87 GLY A C 1
ATOM 660 O O . GLY A 1 87 ? -8.006 13.804 7.518 1.00 85.06 87 GLY A O 1
ATOM 661 N N . CYS A 1 88 ? -5.876 14.295 6.977 1.00 88.88 88 CYS A N 1
ATOM 662 C CA . CYS A 1 88 ? -5.465 12.887 6.910 1.00 88.88 88 CYS A CA 1
ATOM 663 C C . CYS A 1 88 ? -5.619 12.187 8.259 1.00 88.88 88 CYS A C 1
ATOM 665 O O . CYS A 1 88 ? -6.219 11.117 8.313 1.00 88.88 88 CYS A O 1
ATOM 667 N N . GLN A 1 89 ? -5.188 12.823 9.353 1.00 86.19 89 GLN A N 1
ATOM 668 C CA . GLN A 1 89 ? -5.361 12.280 10.705 1.00 86.19 89 GLN A CA 1
ATOM 669 C C . GLN A 1 89 ? -6.827 11.948 11.021 1.00 86.19 89 GLN A C 1
ATOM 671 O O . GLN A 1 89 ? -7.136 10.853 11.483 1.00 86.19 89 GLN A O 1
ATOM 676 N N . ARG A 1 90 ? -7.753 12.866 10.706 1.00 90.12 90 ARG A N 1
ATOM 677 C CA . ARG A 1 90 ? -9.193 12.660 10.926 1.00 90.12 90 ARG A CA 1
ATOM 678 C C . ARG A 1 90 ? -9.722 11.474 10.121 1.00 90.12 90 ARG A C 1
ATOM 680 O O . ARG A 1 90 ? -10.391 10.618 10.684 1.00 90.12 90 ARG A O 1
ATOM 687 N N . ARG A 1 91 ? -9.381 11.397 8.830 1.00 94.25 91 ARG A N 1
ATOM 688 C CA . ARG A 1 91 ? -9.793 10.286 7.957 1.00 94.25 91 ARG A CA 1
ATOM 689 C C . ARG A 1 91 ? -9.233 8.944 8.436 1.00 94.25 91 ARG A C 1
ATOM 691 O O . ARG A 1 91 ? -9.918 7.931 8.355 1.00 94.25 91 ARG A O 1
ATOM 698 N N . LEU A 1 92 ? -8.002 8.922 8.947 1.00 92.31 92 LEU A N 1
ATOM 699 C CA . LEU A 1 92 ? -7.402 7.714 9.519 1.00 92.31 92 LEU A CA 1
ATOM 700 C C . LEU A 1 92 ? -8.079 7.308 10.837 1.00 92.31 92 LEU A C 1
ATOM 702 O O . LEU A 1 92 ? -8.319 6.122 11.048 1.00 92.31 92 LEU A O 1
ATOM 706 N N . ALA A 1 93 ? -8.465 8.267 11.683 1.00 89.56 93 ALA A N 1
ATOM 707 C CA . ALA A 1 93 ? -9.244 7.999 12.892 1.00 89.56 93 ALA A CA 1
ATOM 708 C C . ALA A 1 93 ? -10.653 7.455 12.576 1.00 89.56 93 ALA A C 1
ATOM 710 O O . ALA A 1 93 ? -11.132 6.543 13.250 1.00 89.56 93 ALA A O 1
ATOM 711 N N . GLU A 1 94 ? -11.298 7.968 11.523 1.00 94.50 94 GLU A N 1
ATOM 712 C CA . GLU A 1 94 ? -12.570 7.441 11.009 1.00 94.50 94 GLU A CA 1
ATOM 713 C C . GLU A 1 94 ? -12.423 5.982 10.545 1.00 94.50 94 GLU A C 1
ATOM 715 O O . GLU A 1 94 ? -13.232 5.137 10.929 1.00 94.50 94 GLU A O 1
ATOM 720 N N . LEU A 1 95 ? -11.358 5.656 9.798 1.00 95.88 95 LEU A N 1
ATOM 721 C CA . LEU A 1 95 ? -11.065 4.273 9.396 1.00 95.88 95 LEU A CA 1
ATOM 722 C C . LEU A 1 95 ? -10.785 3.360 10.590 1.00 95.88 95 LEU A C 1
ATOM 724 O O . LEU A 1 95 ? -11.247 2.221 10.599 1.00 95.88 95 LEU A O 1
ATOM 728 N N . HIS A 1 96 ? -10.064 3.844 11.604 1.00 93.19 96 HIS A N 1
ATOM 729 C CA . HIS A 1 96 ? -9.860 3.091 12.839 1.00 93.19 96 HIS A CA 1
ATOM 730 C C . HIS A 1 96 ? -11.203 2.729 13.492 1.00 93.19 96 HIS A C 1
ATOM 732 O O . HIS A 1 96 ? -11.442 1.559 13.790 1.00 93.19 96 HIS A O 1
ATOM 738 N N . ALA A 1 97 ? -12.106 3.701 13.658 1.00 93.06 97 ALA A N 1
ATOM 739 C CA . ALA A 1 97 ? -13.425 3.456 14.240 1.00 93.06 97 ALA A CA 1
ATOM 740 C C . ALA A 1 97 ? -14.275 2.490 13.394 1.00 93.06 97 ALA A C 1
ATOM 742 O O . ALA A 1 97 ? -14.913 1.594 13.948 1.00 93.06 97 ALA A O 1
ATOM 743 N N . GLU A 1 98 ? -14.255 2.638 12.064 1.00 96.31 98 GLU A N 1
ATOM 744 C CA . GLU A 1 98 ? -14.956 1.750 11.130 1.00 96.31 98 GLU A CA 1
ATOM 745 C C . GLU A 1 98 ? -14.445 0.308 11.246 1.00 96.31 98 GLU A C 1
ATOM 747 O O . GLU A 1 98 ? -15.213 -0.619 11.509 1.00 96.31 98 GLU A O 1
ATOM 752 N N . TRP A 1 99 ? -13.140 0.102 11.067 1.00 96.00 99 TRP A N 1
ATOM 753 C CA . TRP A 1 99 ? -12.546 -1.231 10.982 1.00 96.00 99 TRP A CA 1
ATOM 754 C C . TRP A 1 99 ? -12.546 -1.971 12.313 1.00 96.00 99 TRP A C 1
ATOM 756 O O . TRP A 1 99 ? -12.706 -3.190 12.331 1.00 96.00 99 TRP A O 1
ATOM 766 N N . ALA A 1 100 ? -12.469 -1.245 13.428 1.00 91.38 100 ALA A N 1
ATOM 767 C CA . ALA A 1 100 ? -12.600 -1.799 14.769 1.00 91.38 100 ALA A CA 1
ATOM 768 C C . ALA A 1 100 ? -13.920 -2.566 14.981 1.00 91.38 100 ALA A C 1
ATOM 770 O O . ALA A 1 100 ? -13.966 -3.495 15.792 1.00 91.38 100 ALA A O 1
ATOM 771 N N . GLY A 1 101 ? -14.985 -2.181 14.270 1.00 91.62 101 GLY A N 1
ATOM 772 C CA . GLY A 1 101 ? -16.292 -2.836 14.324 1.00 91.62 101 GLY A CA 1
ATOM 773 C C . GLY A 1 101 ? -16.451 -4.025 13.373 1.00 91.62 101 GLY A C 1
ATOM 774 O O . GLY A 1 101 ? -17.460 -4.723 13.447 1.00 91.62 101 GLY A O 1
ATOM 775 N N . LEU A 1 102 ? -15.489 -4.268 12.479 1.00 95.81 102 LEU A N 1
ATOM 776 C CA . LEU A 1 102 ? -15.584 -5.318 11.469 1.00 95.81 102 LEU A CA 1
ATOM 777 C C . LEU A 1 102 ? -14.925 -6.620 11.950 1.00 95.81 102 LEU A C 1
ATOM 779 O O . LEU A 1 102 ? -13.890 -6.580 12.619 1.00 95.81 102 LEU A O 1
ATOM 783 N N . PRO A 1 103 ? -15.464 -7.796 11.572 1.00 94.88 103 PRO A N 1
ATOM 784 C CA . PRO A 1 103 ? -14.786 -9.064 11.833 1.00 94.88 103 PRO A CA 1
ATOM 785 C C . PRO A 1 103 ? -13.460 -9.130 11.069 1.00 94.88 103 PRO A C 1
ATOM 787 O O . PRO A 1 103 ? -12.427 -9.519 11.616 1.00 94.88 103 PRO A O 1
ATOM 790 N N . SER A 1 104 ? -13.472 -8.677 9.816 1.00 94.31 104 SER A N 1
ATOM 791 C CA . SER A 1 104 ? -12.307 -8.645 8.946 1.00 94.31 104 SER A CA 1
ATOM 792 C C . SER A 1 104 ? -12.438 -7.601 7.837 1.00 94.31 104 SER A C 1
ATOM 794 O O . SER A 1 104 ? -13.544 -7.185 7.493 1.00 94.31 104 SER A O 1
ATOM 796 N N . VAL A 1 105 ? -11.306 -7.209 7.257 1.00 95.44 105 VAL A N 1
ATOM 797 C CA . VAL A 1 105 ? -11.181 -6.271 6.137 1.00 95.44 105 VAL A CA 1
ATOM 798 C C . VAL A 1 105 ? -10.218 -6.867 5.119 1.00 95.44 105 VAL A C 1
ATOM 800 O O . VAL A 1 105 ? -9.146 -7.340 5.491 1.00 95.44 105 VAL A O 1
ATOM 803 N N . ASP A 1 106 ? -10.584 -6.860 3.843 1.00 95.06 106 ASP A N 1
ATOM 804 C CA . ASP A 1 106 ? -9.696 -7.305 2.775 1.00 95.06 106 ASP A CA 1
ATOM 805 C C . ASP A 1 106 ? -8.534 -6.313 2.561 1.00 95.06 106 ASP A C 1
ATOM 807 O O . ASP A 1 106 ? -8.672 -5.095 2.721 1.00 95.06 106 ASP A O 1
ATOM 811 N N . VAL A 1 107 ? -7.353 -6.832 2.227 1.00 93.75 107 VAL A N 1
ATOM 812 C CA . VAL A 1 107 ? -6.142 -6.029 2.015 1.00 93.75 107 VAL A CA 1
ATOM 813 C C . VAL A 1 107 ? -6.301 -5.020 0.872 1.00 93.75 107 VAL A C 1
ATOM 815 O O . VAL A 1 107 ? -5.847 -3.886 1.050 1.00 93.75 107 VAL A O 1
ATOM 818 N N . PRO A 1 108 ? -6.969 -5.321 -0.260 1.00 95.69 108 PRO A N 1
ATOM 819 C CA . PRO A 1 108 ? -7.214 -4.321 -1.294 1.00 95.69 108 PRO A CA 1
ATOM 820 C C . PRO A 1 108 ? -8.022 -3.122 -0.782 1.00 95.69 108 PRO A C 1
ATOM 822 O O . PRO A 1 108 ? -7.675 -1.975 -1.080 1.00 95.69 108 PRO A O 1
ATOM 825 N N . ARG A 1 109 ? -9.047 -3.351 0.046 1.00 95.56 109 ARG A N 1
ATOM 826 C CA . ARG A 1 109 ? -9.817 -2.304 0.725 1.00 95.56 109 ARG A CA 1
ATOM 827 C C . ARG A 1 109 ? -8.959 -1.534 1.714 1.00 95.56 109 ARG A C 1
ATOM 829 O O . ARG A 1 109 ? -9.039 -0.309 1.724 1.00 95.56 109 ARG A O 1
ATOM 836 N N . ILE A 1 110 ? -8.112 -2.201 2.499 1.00 95.44 110 ILE A N 1
ATOM 837 C CA . ILE A 1 110 ? -7.172 -1.524 3.408 1.00 95.44 110 ILE A CA 1
ATOM 838 C C . ILE A 1 110 ? -6.263 -0.577 2.625 1.00 95.44 110 ILE A C 1
ATOM 840 O O . ILE A 1 110 ? -6.181 0.601 2.961 1.00 95.44 110 ILE A O 1
ATOM 844 N N . VAL A 1 111 ? -5.623 -1.063 1.557 1.00 95.62 111 VAL A N 1
ATOM 845 C CA . VAL A 1 111 ? -4.685 -0.275 0.743 1.00 95.62 111 VAL A CA 1
ATOM 846 C C . VAL A 1 111 ? -5.389 0.914 0.098 1.00 95.62 111 VAL A C 1
ATOM 848 O O . VAL A 1 111 ? -4.916 2.041 0.224 1.00 95.62 111 VAL A O 1
ATOM 851 N N . THR A 1 112 ? -6.532 0.700 -0.553 1.00 95.62 112 THR A N 1
ATOM 852 C CA . THR A 1 112 ? -7.269 1.775 -1.240 1.00 95.62 112 THR A CA 1
ATOM 853 C C . THR A 1 112 ? -7.812 2.819 -0.263 1.00 95.62 112 THR A C 1
ATOM 855 O O . THR A 1 112 ? -7.633 4.019 -0.476 1.00 95.62 112 THR A O 1
ATOM 858 N N . ARG A 1 113 ? -8.425 2.396 0.848 1.00 96.19 113 ARG A N 1
ATOM 859 C CA . ARG A 1 113 ? -9.030 3.309 1.828 1.00 96.19 113 ARG A CA 1
ATOM 860 C C . ARG A 1 113 ? -7.989 4.053 2.650 1.00 96.19 113 ARG A C 1
ATOM 862 O O . ARG A 1 113 ? -8.163 5.253 2.851 1.00 96.19 113 ARG A O 1
ATOM 869 N N . ALA A 1 114 ? -6.912 3.391 3.075 1.00 95.00 114 ALA A N 1
ATOM 870 C CA . ALA A 1 114 ? -5.815 4.052 3.776 1.00 95.00 114 ALA A CA 1
ATOM 871 C C . ALA A 1 114 ? -5.093 5.051 2.863 1.00 95.00 114 ALA A C 1
ATOM 873 O O . ALA A 1 114 ? -4.841 6.173 3.287 1.00 95.00 114 ALA A O 1
ATOM 874 N N . SER A 1 115 ? -4.855 4.705 1.592 1.00 94.50 115 SER A N 1
ATOM 875 C CA . SER A 1 115 ? -4.295 5.651 0.612 1.00 94.50 115 SER A CA 1
ATOM 876 C C . SER A 1 115 ? -5.198 6.878 0.441 1.00 94.50 115 SER A C 1
ATOM 878 O O . SER A 1 115 ? -4.714 8.009 0.478 1.00 94.50 115 SER A O 1
ATOM 880 N N . ALA A 1 116 ? -6.519 6.675 0.364 1.00 93.94 116 ALA A N 1
ATOM 881 C CA . ALA A 1 116 ? -7.492 7.768 0.342 1.00 93.94 116 ALA A CA 1
ATOM 882 C C . ALA A 1 116 ? -7.454 8.636 1.604 1.00 93.94 116 ALA A C 1
ATOM 884 O O . ALA A 1 116 ? -7.474 9.866 1.522 1.00 93.94 116 ALA A O 1
ATOM 885 N N . ALA A 1 117 ? -7.346 8.017 2.779 1.00 93.50 117 ALA A N 1
ATOM 886 C CA . ALA A 1 117 ? -7.212 8.746 4.032 1.00 93.50 117 ALA A CA 1
ATOM 887 C C . ALA A 1 117 ? -5.920 9.575 4.078 1.00 93.50 117 ALA A C 1
ATOM 889 O O . ALA A 1 117 ? -5.976 10.723 4.517 1.00 93.50 117 ALA A O 1
ATOM 890 N N . LEU A 1 118 ? -4.818 9.049 3.532 1.00 91.25 118 LEU A N 1
ATOM 891 C CA . LEU A 1 118 ? -3.525 9.725 3.376 1.00 91.25 118 LEU A CA 1
ATOM 892 C C . LEU A 1 118 ? -3.523 10.852 2.325 1.00 91.25 118 LEU A C 1
ATOM 894 O O . LEU A 1 118 ? -2.527 11.564 2.216 1.00 91.25 118 LEU A O 1
ATOM 898 N N . GLY A 1 119 ? -4.618 11.057 1.585 1.00 91.19 119 GLY A N 1
ATOM 899 C CA . GLY A 1 119 ? -4.750 12.147 0.613 1.00 91.19 119 GLY A CA 1
ATOM 900 C C . GLY A 1 119 ? -4.400 11.773 -0.830 1.00 91.19 119 GLY A C 1
ATOM 901 O O . GLY A 1 119 ? -4.139 12.671 -1.635 1.00 91.19 119 GLY A O 1
ATOM 902 N N . PHE A 1 120 ? -4.399 10.479 -1.159 1.00 92.56 120 PHE A N 1
ATOM 903 C CA . PHE A 1 120 ? -4.296 9.982 -2.532 1.00 92.56 120 PHE A CA 1
ATOM 904 C C . PHE A 1 120 ? -5.673 9.632 -3.104 1.00 92.56 120 PHE A C 1
ATOM 906 O O . PHE A 1 120 ? -6.530 9.082 -2.428 1.00 92.56 120 PHE A O 1
ATOM 913 N N . GLU A 1 121 ? -5.881 9.891 -4.380 1.00 92.25 121 GLU A N 1
ATOM 914 C CA . GLU A 1 121 ? -7.012 9.417 -5.163 1.00 92.25 121 GLU A CA 1
ATOM 915 C C . GLU A 1 121 ? -6.559 8.225 -6.004 1.00 92.25 121 GLU A C 1
ATOM 917 O O . GLU A 1 121 ? -5.525 8.289 -6.667 1.00 92.25 121 GLU A O 1
ATOM 922 N N . VAL A 1 122 ? -7.322 7.132 -5.985 1.00 91.00 122 VAL A N 1
ATOM 923 C CA . VAL A 1 122 ? -7.120 6.026 -6.927 1.00 91.00 122 VAL A CA 1
ATOM 924 C C . VAL A 1 122 ? -7.792 6.421 -8.235 1.00 91.00 122 VAL A C 1
ATOM 926 O O . VAL A 1 122 ? -9.016 6.429 -8.319 1.00 91.00 122 VAL A O 1
ATOM 929 N N . THR A 1 123 ? -7.003 6.762 -9.247 1.00 89.94 123 THR A N 1
ATOM 930 C CA . THR A 1 123 ? -7.515 7.154 -10.568 1.00 89.94 123 THR A CA 1
ATOM 931 C C . THR A 1 123 ? -7.757 5.964 -11.473 1.00 89.94 123 THR A C 1
ATOM 933 O O . THR A 1 123 ? -8.532 6.060 -12.422 1.00 89.94 123 THR A O 1
ATOM 936 N N . GLN A 1 124 ? -7.096 4.840 -11.193 1.00 89.88 124 GLN A N 1
ATOM 937 C CA . GLN A 1 124 ? -7.258 3.630 -11.974 1.00 89.88 124 GLN A CA 1
ATOM 938 C C . GLN A 1 124 ? -6.983 2.371 -11.164 1.00 89.88 124 GLN A C 1
ATOM 940 O O . GLN A 1 124 ? -6.070 2.336 -10.338 1.00 89.88 124 GLN A O 1
ATOM 945 N N . VAL A 1 125 ? -7.752 1.327 -11.466 1.00 92.00 125 VAL A N 1
ATOM 946 C CA . VAL A 1 125 ? -7.560 -0.037 -10.978 1.00 92.00 125 VAL A CA 1
ATOM 947 C C . VAL A 1 125 ? -7.486 -0.956 -12.192 1.00 92.00 125 VAL A C 1
ATOM 949 O O . VAL A 1 125 ? -8.376 -0.915 -13.039 1.00 92.00 125 VAL A O 1
ATOM 952 N N . THR A 1 126 ? -6.444 -1.776 -12.269 1.00 92.38 126 THR A N 1
ATOM 953 C CA . THR A 1 126 ? -6.285 -2.787 -13.318 1.00 92.38 126 THR A CA 1
ATOM 954 C C . THR A 1 126 ? -5.966 -4.125 -12.674 1.00 92.38 126 THR A C 1
ATOM 956 O O . THR A 1 126 ? -4.951 -4.249 -11.992 1.00 92.38 126 THR A O 1
ATOM 959 N N . ASP A 1 127 ? -6.804 -5.124 -12.927 1.00 92.75 127 ASP A N 1
ATOM 960 C CA . ASP A 1 127 ? -6.545 -6.515 -12.561 1.00 92.75 127 ASP A CA 1
ATOM 961 C C . ASP A 1 127 ? -5.978 -7.263 -13.766 1.00 92.75 127 ASP A C 1
ATOM 963 O O . ASP A 1 127 ? -6.484 -7.124 -14.880 1.00 92.75 127 ASP A O 1
ATOM 967 N N . MET A 1 128 ? -4.916 -8.040 -13.558 1.00 92.62 128 MET A N 1
ATOM 968 C CA . MET A 1 128 ? -4.299 -8.835 -14.621 1.00 92.62 128 MET A CA 1
ATOM 969 C C . MET A 1 128 ? -3.543 -10.042 -14.063 1.00 92.62 128 MET A C 1
ATOM 971 O O . MET A 1 128 ? -3.249 -10.112 -12.871 1.00 92.62 128 MET A O 1
ATOM 975 N N . ILE A 1 129 ? -3.200 -10.981 -14.942 1.00 93.06 129 ILE A N 1
ATOM 976 C CA . ILE A 1 129 ? -2.215 -12.029 -14.663 1.00 93.06 129 ILE A CA 1
ATOM 977 C C . ILE A 1 129 ? -0.846 -11.504 -15.100 1.00 93.06 129 ILE A C 1
ATOM 979 O O . ILE A 1 129 ? -0.704 -11.064 -16.240 1.00 93.06 129 ILE A O 1
ATOM 983 N N . LEU A 1 130 ? 0.147 -11.518 -14.209 1.00 92.19 130 LEU A N 1
ATOM 984 C CA . LEU A 1 130 ? 1.485 -11.019 -14.536 1.00 92.19 130 LEU A CA 1
ATOM 985 C C . LEU A 1 130 ? 2.237 -12.039 -15.401 1.00 92.19 130 LEU A C 1
ATOM 987 O O . LEU A 1 130 ? 2.499 -13.153 -14.948 1.00 92.19 130 LEU A O 1
ATOM 991 N N . THR A 1 131 ? 2.630 -11.663 -16.615 1.00 93.69 131 THR A N 1
ATOM 992 C CA . THR A 1 131 ? 3.448 -12.533 -17.474 1.00 93.69 131 THR A CA 1
ATOM 993 C C . THR A 1 131 ? 4.933 -12.464 -17.101 1.00 93.69 131 THR A C 1
ATOM 995 O O . THR A 1 131 ? 5.362 -11.615 -16.313 1.00 93.69 131 THR A O 1
ATOM 998 N N . LEU A 1 132 ? 5.753 -13.353 -17.673 1.00 92.31 132 LEU A N 1
ATOM 999 C CA . LEU A 1 132 ? 7.207 -13.283 -17.508 1.00 92.31 132 LEU A CA 1
ATOM 1000 C C . LEU A 1 132 ? 7.784 -11.970 -18.057 1.00 92.31 132 LEU A C 1
ATOM 1002 O O . LEU A 1 132 ? 8.628 -11.363 -17.401 1.00 92.31 132 LEU A O 1
ATOM 1006 N N . ASP A 1 133 ? 7.306 -11.515 -19.215 1.00 90.06 133 ASP A N 1
ATOM 1007 C CA . ASP A 1 133 ? 7.765 -10.264 -19.828 1.00 90.06 133 ASP A CA 1
ATOM 1008 C C . ASP A 1 133 ? 7.437 -9.067 -18.927 1.00 90.06 133 ASP A C 1
ATOM 1010 O O . ASP A 1 133 ? 8.298 -8.225 -18.667 1.00 90.06 133 ASP A O 1
ATOM 1014 N N . ASP A 1 134 ? 6.229 -9.037 -18.357 1.00 90.19 134 ASP A N 1
ATOM 1015 C CA . ASP A 1 134 ? 5.830 -7.999 -17.404 1.00 90.19 134 ASP A CA 1
ATOM 1016 C C . ASP A 1 134 ? 6.696 -8.040 -16.138 1.00 90.19 134 ASP A C 1
ATOM 1018 O O . ASP A 1 134 ? 7.152 -7.006 -15.650 1.00 90.19 134 ASP A O 1
ATOM 1022 N N . TYR A 1 135 ? 6.971 -9.238 -15.610 1.00 90.19 135 TYR A N 1
ATOM 1023 C CA . TYR A 1 135 ? 7.850 -9.421 -14.455 1.00 90.19 135 TYR A CA 1
ATOM 1024 C C . TYR A 1 135 ? 9.248 -8.834 -14.696 1.00 90.19 135 TYR A C 1
ATOM 1026 O O . TYR A 1 135 ? 9.801 -8.193 -13.794 1.00 90.19 135 TYR A O 1
ATOM 1034 N N . MET A 1 136 ? 9.804 -9.002 -15.899 1.00 88.75 136 MET A N 1
ATOM 1035 C CA . MET A 1 136 ? 11.115 -8.452 -16.250 1.00 88.75 136 MET A CA 1
ATOM 1036 C C . MET A 1 136 ? 11.122 -6.921 -16.251 1.00 88.75 136 MET A C 1
ATOM 1038 O O . MET A 1 136 ? 12.116 -6.336 -15.830 1.00 88.75 136 MET A O 1
ATOM 1042 N N . VAL A 1 137 ? 10.010 -6.261 -16.588 1.00 85.44 137 VAL A N 1
ATOM 1043 C CA . VAL A 1 137 ? 9.897 -4.795 -16.464 1.00 85.44 137 VAL A CA 1
ATOM 1044 C C . VAL A 1 137 ? 10.024 -4.344 -15.003 1.00 85.44 137 VAL A C 1
ATOM 1046 O O . VAL A 1 137 ? 10.680 -3.344 -14.705 1.00 85.44 137 VAL A O 1
ATOM 1049 N N . PHE A 1 138 ? 9.418 -5.082 -14.068 1.00 79.81 138 PHE A N 1
ATOM 1050 C CA . PHE A 1 138 ? 9.454 -4.734 -12.644 1.00 79.81 138 PHE A CA 1
ATOM 1051 C C . PHE A 1 138 ? 10.770 -5.073 -11.959 1.00 79.81 138 PHE A C 1
ATOM 1053 O O . PHE A 1 138 ? 11.235 -4.315 -11.103 1.00 79.81 138 PHE A O 1
ATOM 1060 N N . TYR A 1 139 ? 11.320 -6.240 -12.280 1.00 82.31 139 TYR A N 1
ATOM 1061 C CA . TYR A 1 139 ? 12.361 -6.863 -11.477 1.00 82.31 139 TYR A CA 1
ATOM 1062 C C . TYR A 1 139 ? 13.614 -7.229 -12.262 1.00 82.31 139 TYR A C 1
ATOM 1064 O O . TYR A 1 139 ? 14.565 -7.639 -11.611 1.00 82.31 139 TYR A O 1
ATOM 1072 N N . GLY A 1 140 ? 13.656 -7.065 -13.588 1.00 80.38 140 GLY A N 1
ATOM 1073 C CA . GLY A 1 140 ? 14.778 -7.473 -14.446 1.00 80.38 140 GLY A CA 1
ATOM 1074 C C . GLY A 1 140 ? 16.134 -6.903 -14.029 1.00 80.38 140 GLY A C 1
ATOM 1075 O O . GLY A 1 140 ? 17.132 -7.612 -14.097 1.00 80.38 140 GLY A O 1
ATOM 1076 N N . ASP A 1 141 ? 16.140 -5.682 -13.492 1.00 75.44 141 ASP A N 1
ATOM 1077 C CA . ASP A 1 141 ? 17.341 -4.997 -12.996 1.00 75.44 141 ASP A CA 1
ATOM 1078 C C . ASP A 1 141 ? 17.473 -5.052 -11.465 1.00 75.44 141 ASP A C 1
ATOM 1080 O O . ASP A 1 141 ? 18.116 -4.199 -10.845 1.00 75.44 141 ASP A O 1
ATOM 1084 N N . THR A 1 142 ? 16.815 -6.004 -10.795 1.00 72.69 142 THR A N 1
ATOM 1085 C CA . THR A 1 142 ? 16.867 -6.049 -9.333 1.00 72.69 142 THR A CA 1
ATOM 1086 C C . THR A 1 142 ? 18.312 -6.270 -8.857 1.00 72.69 142 THR A C 1
ATOM 1088 O O . THR A 1 142 ? 18.982 -7.202 -9.302 1.00 72.69 142 THR A O 1
ATOM 1091 N N . PRO A 1 143 ? 18.812 -5.486 -7.881 1.00 68.00 143 PRO A N 1
ATOM 1092 C CA . PRO A 1 143 ? 20.172 -5.645 -7.354 1.00 68.00 143 PRO A CA 1
ATOM 1093 C C . PRO A 1 143 ? 20.351 -6.930 -6.522 1.00 68.00 143 PRO A C 1
ATOM 1095 O O . PRO A 1 143 ? 21.397 -7.148 -5.914 1.00 68.00 143 PRO A O 1
ATOM 1098 N N . ARG A 1 144 ? 19.313 -7.772 -6.446 1.00 72.44 144 ARG A N 1
ATOM 1099 C CA . ARG A 1 144 ? 19.244 -9.013 -5.672 1.00 72.44 144 ARG A CA 1
ATOM 1100 C C . ARG A 1 144 ? 18.944 -10.196 -6.592 1.00 72.44 144 ARG A C 1
ATOM 1102 O O . ARG A 1 144 ? 17.843 -10.752 -6.531 1.00 72.44 144 ARG A O 1
ATOM 1109 N N . PRO A 1 145 ? 19.898 -10.593 -7.453 1.00 74.44 145 PRO A N 1
ATOM 1110 C CA . PRO A 1 145 ? 19.664 -11.648 -8.431 1.00 74.44 145 PRO A CA 1
ATOM 1111 C C . PRO A 1 145 ? 19.365 -13.005 -7.781 1.00 74.44 145 PRO A C 1
ATOM 1113 O O . PRO A 1 145 ? 18.684 -13.841 -8.369 1.00 74.44 145 PRO A O 1
ATOM 1116 N N . ASP A 1 146 ? 19.787 -13.197 -6.529 1.00 77.94 146 ASP A N 1
ATOM 1117 C CA . ASP A 1 146 ? 19.447 -14.348 -5.692 1.00 77.94 146 ASP A CA 1
ATOM 1118 C C . ASP A 1 146 ? 17.935 -14.488 -5.434 1.00 77.94 146 ASP A C 1
ATOM 1120 O O . ASP A 1 146 ? 17.431 -15.596 -5.239 1.00 77.94 146 ASP A O 1
ATOM 1124 N N . LEU A 1 147 ? 17.190 -13.379 -5.463 1.00 76.62 147 LEU A N 1
ATOM 1125 C CA . LEU A 1 147 ? 15.748 -13.370 -5.223 1.00 76.62 147 LEU A CA 1
ATOM 1126 C C . LEU A 1 147 ? 14.927 -13.644 -6.488 1.00 76.62 147 LEU A C 1
ATOM 1128 O O . LEU A 1 147 ? 13.750 -13.993 -6.361 1.00 76.62 147 LEU A O 1
ATOM 1132 N N . HIS A 1 148 ? 15.516 -13.549 -7.686 1.00 82.88 148 HIS A N 1
ATOM 1133 C CA . HIS A 1 148 ? 14.793 -13.696 -8.953 1.00 82.88 148 HIS A CA 1
ATOM 1134 C C . HIS A 1 148 ? 14.026 -15.015 -9.075 1.00 82.88 148 HIS A C 1
ATOM 1136 O O . HIS A 1 148 ? 12.812 -14.959 -9.263 1.00 82.88 148 HIS A O 1
ATOM 1142 N N . PRO A 1 149 ? 14.638 -16.204 -8.891 1.00 86.25 149 PRO A N 1
ATOM 1143 C CA . PRO A 1 149 ? 13.916 -17.462 -9.087 1.00 86.25 149 PRO A CA 1
ATOM 1144 C C . PRO A 1 149 ? 12.747 -17.645 -8.113 1.00 86.25 149 PRO A C 1
ATOM 1146 O O . PRO A 1 149 ? 11.779 -18.346 -8.409 1.00 86.25 149 PRO A O 1
ATOM 1149 N N . ARG A 1 150 ? 12.830 -17.049 -6.917 1.00 84.81 150 ARG A N 1
ATOM 1150 C CA . ARG A 1 150 ? 11.741 -17.071 -5.932 1.00 84.81 150 ARG A CA 1
ATOM 1151 C C . ARG A 1 150 ? 10.649 -16.079 -6.313 1.00 84.81 150 ARG A C 1
ATOM 1153 O O . ARG A 1 150 ? 9.482 -16.448 -6.326 1.00 84.81 150 ARG A O 1
ATOM 1160 N N . MET A 1 151 ? 11.022 -14.847 -6.653 1.00 86.31 151 MET A N 1
ATOM 1161 C CA . MET A 1 151 ? 10.074 -13.798 -7.022 1.00 86.31 151 MET A CA 1
ATOM 1162 C C . MET A 1 151 ? 9.348 -14.090 -8.335 1.00 86.31 151 MET A C 1
ATOM 1164 O O . MET A 1 151 ? 8.153 -13.837 -8.419 1.00 86.31 151 MET A O 1
ATOM 1168 N N . GLN A 1 152 ? 10.037 -14.660 -9.322 1.00 90.06 152 GLN A N 1
ATOM 1169 C CA . GLN A 1 152 ? 9.442 -15.078 -10.586 1.00 90.06 152 GLN A CA 1
ATOM 1170 C C . GLN A 1 152 ? 8.374 -16.149 -10.346 1.00 90.06 152 GLN A C 1
ATOM 1172 O O . GLN A 1 152 ? 7.228 -15.943 -10.720 1.00 90.06 152 GLN A O 1
ATOM 1177 N N . ARG A 1 153 ? 8.698 -17.237 -9.627 1.00 89.75 153 ARG A N 1
ATOM 1178 C CA . ARG A 1 153 ? 7.711 -18.272 -9.248 1.00 89.75 153 ARG A CA 1
ATOM 1179 C C . ARG A 1 153 ? 6.544 -17.718 -8.434 1.00 89.75 153 ARG A C 1
ATOM 1181 O O . ARG A 1 153 ? 5.439 -18.241 -8.493 1.00 89.75 153 ARG A O 1
ATOM 1188 N N . TYR A 1 154 ? 6.811 -16.694 -7.634 1.00 89.50 154 TYR A N 1
ATOM 1189 C CA . TYR A 1 154 ? 5.816 -16.082 -6.772 1.00 89.50 154 TYR A CA 1
ATOM 1190 C C . TYR A 1 154 ? 4.850 -15.145 -7.514 1.00 89.50 154 TYR A C 1
ATOM 1192 O O . TYR A 1 154 ? 3.735 -14.959 -7.028 1.00 89.50 154 TYR A O 1
ATOM 1200 N N . LEU A 1 155 ? 5.261 -14.540 -8.634 1.00 91.62 155 LEU A N 1
ATOM 1201 C CA . LEU A 1 155 ? 4.500 -13.487 -9.318 1.00 91.62 155 LEU A CA 1
ATOM 1202 C C . LEU A 1 155 ? 4.018 -13.864 -10.719 1.00 91.62 155 LEU A C 1
ATOM 1204 O O . LEU A 1 155 ? 2.929 -13.445 -11.091 1.00 91.62 155 LEU A O 1
ATOM 1208 N N . VAL A 1 156 ? 4.818 -14.602 -11.489 1.00 94.00 156 VAL A N 1
ATOM 1209 C CA . VAL A 1 156 ? 4.489 -14.953 -12.876 1.00 94.00 156 VAL A CA 1
ATOM 1210 C C . VAL A 1 156 ? 3.319 -15.931 -12.906 1.00 94.00 156 VAL A C 1
ATOM 1212 O O . VAL A 1 156 ? 3.228 -16.821 -12.060 1.00 94.00 156 VAL A O 1
ATOM 1215 N N . ASP A 1 157 ? 2.423 -15.732 -13.870 1.00 94.94 157 ASP A N 1
ATOM 1216 C CA . ASP A 1 157 ? 1.177 -16.475 -14.072 1.00 94.94 157 ASP A CA 1
ATOM 1217 C C . ASP A 1 157 ? 0.216 -16.403 -12.875 1.00 94.94 157 ASP A C 1
ATOM 1219 O O . ASP A 1 157 ? -0.661 -17.252 -12.700 1.00 94.94 157 ASP A O 1
ATOM 1223 N N . ARG A 1 158 ? 0.355 -15.364 -12.042 1.00 94.00 158 ARG A N 1
ATOM 1224 C CA . ARG A 1 158 ? -0.500 -15.125 -10.875 1.00 94.00 158 ARG A CA 1
ATOM 1225 C C . ARG A 1 158 ? -1.224 -13.781 -10.954 1.00 94.00 158 ARG A C 1
ATOM 1227 O O . ARG A 1 158 ? -0.722 -12.847 -11.588 1.00 94.00 158 ARG A O 1
ATOM 1234 N N . PRO A 1 159 ? -2.403 -13.672 -10.313 1.00 94.12 159 PRO A N 1
ATOM 1235 C CA . PRO A 1 159 ? -3.186 -12.449 -10.324 1.00 94.12 159 PRO A CA 1
ATOM 1236 C C . PRO A 1 159 ? -2.496 -11.340 -9.543 1.00 94.12 159 PRO A C 1
ATOM 1238 O O . PRO A 1 159 ? -1.965 -11.543 -8.450 1.00 94.12 159 PRO A O 1
ATOM 1241 N N . ILE A 1 160 ? -2.545 -10.145 -10.111 1.00 93.62 160 ILE A N 1
ATOM 1242 C CA . ILE A 1 160 ? -2.050 -8.910 -9.523 1.00 93.62 160 ILE A CA 1
ATOM 1243 C C . ILE A 1 160 ? -3.079 -7.802 -9.729 1.00 93.62 160 ILE A C 1
ATOM 1245 O O . ILE A 1 160 ? -3.912 -7.864 -10.635 1.00 93.62 160 ILE A O 1
ATOM 1249 N N . ARG A 1 161 ? -2.978 -6.756 -8.907 1.00 94.94 161 ARG A N 1
ATOM 1250 C CA . ARG A 1 161 ? -3.777 -5.540 -9.058 1.00 94.94 161 ARG A CA 1
ATOM 1251 C C . ARG A 1 161 ? -2.862 -4.335 -9.088 1.00 94.94 161 ARG A C 1
ATOM 1253 O O . ARG A 1 161 ? -2.088 -4.103 -8.160 1.00 94.94 161 ARG A O 1
ATOM 1260 N N . LEU A 1 162 ? -2.978 -3.554 -10.147 1.00 93.56 162 LEU A N 1
ATOM 1261 C CA . LEU A 1 162 ? -2.289 -2.289 -10.317 1.00 93.56 162 LEU A CA 1
ATOM 1262 C C . LEU A 1 162 ? -3.239 -1.163 -9.925 1.00 93.56 162 LEU A C 1
ATOM 1264 O O . LEU A 1 162 ? -4.382 -1.112 -10.377 1.00 93.56 162 LEU A O 1
ATOM 1268 N N . LEU A 1 163 ? -2.757 -0.253 -9.093 1.00 93.81 163 LEU A N 1
ATOM 1269 C CA . LEU A 1 163 ? -3.458 0.956 -8.699 1.00 93.81 163 LEU A CA 1
ATOM 1270 C C . LEU A 1 163 ? -2.650 2.145 -9.201 1.00 93.81 163 LEU A C 1
ATOM 1272 O O . LEU A 1 163 ? -1.501 2.324 -8.795 1.00 93.81 163 LEU A O 1
ATOM 1276 N N . MET A 1 164 ? -3.250 2.966 -10.058 1.00 91.81 164 MET A N 1
ATOM 1277 C CA . MET A 1 164 ? -2.709 4.289 -10.333 1.00 91.81 164 MET A CA 1
ATOM 1278 C C . MET A 1 164 ? -3.279 5.243 -9.298 1.00 91.81 164 MET A C 1
ATOM 1280 O O . MET A 1 164 ? -4.498 5.389 -9.189 1.00 91.81 164 MET A O 1
ATOM 1284 N N . MET A 1 165 ? -2.402 5.865 -8.521 1.00 92.12 165 MET A N 1
ATOM 1285 C CA . MET A 1 165 ? -2.797 6.844 -7.522 1.00 92.12 165 MET A CA 1
ATOM 1286 C C . MET A 1 165 ? -2.263 8.214 -7.892 1.00 92.12 165 MET A C 1
ATOM 1288 O O . MET A 1 165 ? -1.171 8.332 -8.447 1.00 92.12 165 MET A O 1
ATOM 1292 N N . CYS A 1 166 ? -3.003 9.260 -7.555 1.00 91.06 166 CYS A N 1
ATOM 1293 C CA . CYS A 1 166 ? -2.486 10.613 -7.609 1.00 91.06 166 CYS A CA 1
ATOM 1294 C C . CYS A 1 166 ? -2.860 11.399 -6.358 1.00 91.06 166 CYS A C 1
ATOM 1296 O O . CYS A 1 166 ? -3.888 11.158 -5.740 1.00 91.06 166 CYS A O 1
ATOM 1298 N N . GLY A 1 167 ? -2.014 12.325 -5.930 1.00 87.81 167 GLY A N 1
ATOM 1299 C CA . GLY A 1 167 ? -2.311 13.087 -4.725 1.00 87.81 167 GLY A CA 1
ATOM 1300 C C . GLY A 1 167 ? -1.318 14.197 -4.465 1.00 87.81 167 GLY A C 1
ATOM 1301 O O . GLY A 1 167 ? -0.265 14.278 -5.093 1.00 87.81 167 GLY A O 1
ATOM 1302 N N . LYS A 1 168 ? -1.678 15.056 -3.510 1.00 82.00 168 LYS A N 1
ATOM 1303 C CA . LYS A 1 168 ? -0.797 16.113 -2.986 1.00 82.00 168 LYS A CA 1
ATOM 1304 C C . LYS A 1 168 ? 0.123 15.615 -1.870 1.00 82.00 168 LYS A C 1
ATOM 1306 O O . LYS A 1 168 ? 0.917 16.391 -1.351 1.00 82.00 168 LYS A O 1
ATOM 1311 N N . GLN A 1 169 ? -0.047 14.361 -1.463 1.00 84.75 169 GLN A N 1
ATOM 1312 C CA . GLN A 1 169 ? 0.747 13.729 -0.426 1.00 84.75 169 GLN A CA 1
ATOM 1313 C C . GLN A 1 169 ? 2.073 13.210 -1.001 1.00 84.75 169 GLN A C 1
ATOM 1315 O O . GLN A 1 169 ? 2.152 12.805 -2.161 1.00 84.75 169 GLN A O 1
ATOM 1320 N N . GLN A 1 170 ? 3.116 13.210 -0.176 1.00 84.44 170 GLN A N 1
ATOM 1321 C CA . GLN A 1 170 ? 4.437 12.697 -0.518 1.00 84.44 170 GLN A CA 1
ATOM 1322 C C . GLN A 1 170 ? 4.419 11.173 -0.686 1.00 84.44 170 GLN A C 1
ATOM 1324 O O . GLN A 1 170 ? 3.785 10.450 0.086 1.00 84.44 170 GLN A O 1
ATOM 1329 N N . ASN A 1 171 ? 5.179 10.660 -1.658 1.00 85.31 171 ASN A N 1
ATOM 1330 C CA . ASN A 1 171 ? 5.271 9.219 -1.933 1.00 85.31 171 ASN A CA 1
ATOM 1331 C C . ASN A 1 171 ? 5.776 8.417 -0.719 1.00 85.31 171 ASN A C 1
ATOM 1333 O O . ASN A 1 171 ? 5.452 7.234 -0.584 1.00 85.31 171 ASN A O 1
ATOM 1337 N N . SER A 1 172 ? 6.533 9.053 0.183 1.00 82.38 172 SER A N 1
ATOM 1338 C CA . SER A 1 172 ? 6.988 8.459 1.443 1.00 82.38 172 SER A CA 1
ATOM 1339 C C . SER A 1 172 ? 5.829 7.989 2.330 1.00 82.38 172 SER A C 1
ATOM 1341 O O . SER A 1 172 ? 5.973 6.975 3.008 1.00 82.38 172 SER A O 1
ATOM 1343 N N . ALA A 1 173 ? 4.645 8.612 2.261 1.00 87.06 173 ALA A N 1
ATOM 1344 C CA . ALA A 1 173 ? 3.462 8.156 2.994 1.00 87.06 173 ALA A CA 1
ATOM 1345 C C . ALA A 1 173 ? 2.992 6.760 2.542 1.00 87.06 173 ALA A C 1
ATOM 1347 O O . ALA A 1 173 ? 2.707 5.897 3.374 1.00 87.06 173 ALA A O 1
ATOM 1348 N N . LEU A 1 174 ? 2.972 6.491 1.230 1.00 89.88 174 LEU A N 1
ATOM 1349 C CA . LEU A 1 174 ? 2.621 5.166 0.695 1.00 89.88 174 LEU A CA 1
ATOM 1350 C C . LEU A 1 174 ? 3.702 4.123 0.998 1.00 89.88 174 LEU A C 1
ATOM 1352 O O . LEU A 1 174 ? 3.406 2.943 1.184 1.00 89.88 174 LEU A O 1
ATOM 1356 N N . GLN A 1 175 ? 4.962 4.534 1.084 1.00 85.75 175 GLN A N 1
ATOM 1357 C CA . GLN A 1 175 ? 6.059 3.628 1.422 1.00 85.75 175 GLN A CA 1
ATOM 1358 C C . GLN A 1 175 ? 6.083 3.283 2.905 1.00 85.75 175 GLN A C 1
ATOM 1360 O O . GLN A 1 175 ? 6.266 2.116 3.257 1.00 85.75 175 GLN A O 1
ATOM 1365 N N . ALA A 1 176 ? 5.799 4.258 3.766 1.00 82.88 176 ALA A N 1
ATOM 1366 C CA . ALA A 1 176 ? 5.519 4.011 5.166 1.00 82.88 176 ALA A CA 1
ATOM 1367 C C . ALA A 1 176 ? 4.351 3.033 5.288 1.00 82.88 176 ALA A C 1
ATOM 1369 O O . ALA A 1 176 ? 4.492 2.003 5.943 1.00 82.88 176 ALA A O 1
ATOM 1370 N N . MET A 1 177 ? 3.253 3.268 4.560 1.00 90.38 177 MET A N 1
ATOM 1371 C CA . MET A 1 177 ? 2.118 2.350 4.495 1.00 90.38 177 MET A CA 1
ATOM 1372 C C . MET A 1 177 ? 2.533 0.933 4.090 1.00 90.38 177 MET A C 1
ATOM 1374 O O . MET A 1 177 ? 2.201 -0.008 4.805 1.00 90.38 177 MET A O 1
ATOM 1378 N N . LYS A 1 178 ? 3.321 0.760 3.022 1.00 89.25 178 LYS A N 1
ATOM 1379 C CA . LYS A 1 178 ? 3.901 -0.536 2.619 1.00 89.25 178 LYS A CA 1
ATOM 1380 C C . LYS A 1 178 ? 4.668 -1.196 3.765 1.00 89.25 178 LYS A C 1
ATOM 1382 O O . LYS A 1 178 ? 4.509 -2.394 4.001 1.00 89.25 178 LYS A O 1
ATOM 1387 N N . THR A 1 179 ? 5.505 -0.439 4.468 1.00 82.50 179 THR A N 1
ATOM 1388 C CA . THR A 1 179 ? 6.351 -0.960 5.545 1.00 82.50 179 THR A CA 1
ATOM 1389 C C . THR A 1 179 ? 5.545 -1.320 6.794 1.00 82.50 179 THR A C 1
ATOM 1391 O O . THR A 1 179 ? 5.746 -2.406 7.343 1.00 82.50 179 THR A O 1
ATOM 1394 N N . TYR A 1 180 ? 4.592 -0.483 7.210 1.00 82.94 180 TYR A N 1
ATOM 1395 C CA . TYR A 1 180 ? 3.658 -0.803 8.292 1.00 82.94 180 TYR A CA 1
ATOM 1396 C C . TYR A 1 180 ? 2.820 -2.022 7.937 1.00 82.94 180 TYR A C 1
ATOM 1398 O O . TYR A 1 180 ? 2.775 -2.970 8.715 1.00 82.94 180 TYR A O 1
ATOM 1406 N N . LEU A 1 181 ? 2.250 -2.057 6.731 1.00 86.25 181 LEU A N 1
ATOM 1407 C CA . LEU A 1 181 ? 1.463 -3.182 6.242 1.00 86.25 181 LEU A CA 1
ATOM 1408 C C . LEU A 1 181 ? 2.289 -4.469 6.304 1.00 86.25 181 LEU A C 1
ATOM 1410 O O . LEU A 1 181 ? 1.850 -5.455 6.878 1.00 86.25 181 LEU A O 1
ATOM 1414 N N . ARG A 1 182 ? 3.540 -4.453 5.826 1.00 82.44 182 ARG A N 1
ATOM 1415 C CA . ARG A 1 182 ? 4.456 -5.599 5.930 1.00 82.44 182 ARG A CA 1
ATOM 1416 C C . ARG A 1 182 ? 4.644 -6.072 7.375 1.00 82.44 182 ARG A C 1
ATOM 1418 O O . ARG A 1 182 ? 4.619 -7.273 7.632 1.00 82.44 182 ARG A O 1
ATOM 1425 N N . ARG A 1 183 ? 4.927 -5.160 8.306 1.00 76.06 183 ARG A N 1
ATOM 1426 C CA . ARG A 1 183 ? 5.336 -5.517 9.675 1.00 76.06 183 ARG A CA 1
ATOM 1427 C C . ARG A 1 183 ? 4.160 -5.862 10.582 1.00 76.06 183 ARG A C 1
ATOM 1429 O O . ARG A 1 183 ? 4.314 -6.747 11.413 1.00 76.06 183 ARG A O 1
ATOM 1436 N N . VAL A 1 184 ? 3.017 -5.214 10.385 1.00 72.81 184 VAL A N 1
ATOM 1437 C CA . VAL A 1 184 ? 1.781 -5.464 11.135 1.00 72.81 184 VAL A CA 1
ATOM 1438 C C . VAL A 1 184 ? 1.031 -6.677 10.569 1.00 72.81 184 VAL A C 1
ATOM 1440 O O . VAL A 1 184 ? 0.475 -7.448 11.344 1.00 72.81 184 VAL A O 1
ATOM 1443 N N . LEU A 1 185 ? 1.063 -6.910 9.245 1.00 68.88 185 LEU A N 1
ATOM 1444 C CA . LEU A 1 185 ? 0.387 -8.061 8.627 1.00 68.88 185 LEU A CA 1
ATOM 1445 C C . LEU A 1 185 ? 1.247 -9.305 8.459 1.00 68.88 185 LEU A C 1
ATOM 1447 O O . LEU A 1 185 ? 0.875 -10.379 8.920 1.00 68.88 185 LEU A O 1
ATOM 1451 N N . VAL A 1 186 ? 2.367 -9.189 7.744 1.00 63.75 186 VAL A N 1
ATOM 1452 C CA . VAL A 1 186 ? 3.063 -10.367 7.201 1.00 63.75 186 VAL A CA 1
ATOM 1453 C C . VAL A 1 186 ? 3.923 -11.030 8.268 1.00 63.75 186 VAL A C 1
ATOM 1455 O O . VAL A 1 186 ? 3.836 -12.237 8.471 1.00 63.75 186 VAL A O 1
ATOM 1458 N N . HIS A 1 187 ? 4.729 -10.246 8.990 1.00 59.84 187 HIS A N 1
ATOM 1459 C CA . HIS A 1 187 ? 5.678 -10.793 9.974 1.00 59.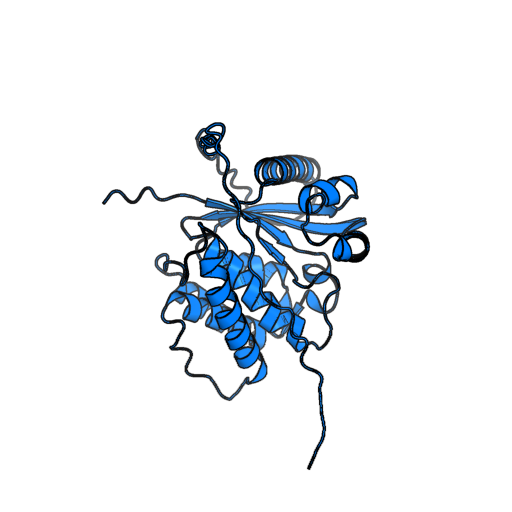84 187 HIS A CA 1
ATOM 1460 C C . HIS A 1 187 ? 5.010 -11.350 11.233 1.00 59.84 187 HIS A C 1
ATOM 1462 O O . HIS A 1 187 ? 5.605 -12.182 11.909 1.00 59.84 187 HIS A O 1
ATOM 1468 N N . HIS A 1 188 ? 3.774 -10.951 11.528 1.00 53.88 188 HIS A N 1
ATOM 1469 C CA . HIS A 1 188 ? 3.043 -11.457 12.688 1.00 53.88 188 HIS A CA 1
ATOM 1470 C C . HIS A 1 188 ? 2.449 -12.862 12.459 1.00 53.88 188 HIS A C 1
ATOM 1472 O O . HIS A 1 188 ? 2.290 -13.623 13.406 1.00 53.88 188 HIS A O 1
ATOM 1478 N N . SER A 1 189 ? 2.214 -13.272 11.208 1.00 51.28 189 SER A N 1
ATOM 1479 C CA . SER A 1 189 ? 1.763 -14.641 10.906 1.00 51.28 189 SER A CA 1
ATOM 1480 C C . SER A 1 189 ? 2.827 -15.722 11.182 1.00 51.28 189 SER A C 1
ATOM 1482 O O . SER A 1 189 ? 2.542 -16.911 11.047 1.00 51.28 189 SER A O 1
ATOM 1484 N N . GLY A 1 190 ? 4.076 -15.333 11.490 1.00 47.53 190 GLY A N 1
ATOM 1485 C CA . GLY A 1 190 ? 5.234 -16.236 11.559 1.00 47.53 190 GLY A CA 1
ATOM 1486 C C . GLY A 1 190 ? 5.622 -16.849 10.205 1.00 47.53 190 GLY A C 1
ATOM 1487 O O . GLY A 1 190 ? 6.620 -17.560 10.106 1.00 47.53 190 GLY A O 1
ATOM 1488 N N . ARG A 1 191 ? 4.859 -16.563 9.145 1.00 51.19 191 ARG A N 1
ATOM 1489 C CA . ARG A 1 191 ? 5.038 -17.080 7.792 1.00 51.19 191 ARG A CA 1
ATOM 1490 C C . ARG A 1 191 ? 5.567 -15.941 6.929 1.00 51.19 191 ARG A C 1
ATOM 1492 O O . ARG A 1 191 ? 4.865 -14.974 6.642 1.00 51.19 191 ARG A O 1
ATOM 1499 N N . SER A 1 192 ? 6.831 -16.015 6.515 1.00 49.84 192 SER A N 1
ATOM 1500 C CA . SER A 1 192 ? 7.329 -15.066 5.518 1.00 49.84 192 SER A CA 1
ATOM 1501 C C . SER A 1 192 ? 6.579 -15.318 4.209 1.00 49.84 192 SER A C 1
ATOM 1503 O O . SER A 1 192 ? 6.716 -16.405 3.651 1.00 49.84 192 SER A O 1
ATOM 1505 N N . SER A 1 193 ? 5.828 -14.344 3.687 1.00 53.66 193 SER A N 1
ATOM 1506 C CA . SER A 1 193 ? 5.395 -14.410 2.285 1.00 53.66 193 SER A CA 1
ATOM 1507 C C . SER A 1 193 ? 6.642 -14.538 1.409 1.00 53.66 193 SER A C 1
ATOM 1509 O O . SER A 1 193 ? 7.611 -13.801 1.640 1.00 53.66 193 SER A O 1
ATOM 1511 N N . ASP A 1 194 ? 6.625 -15.400 0.395 1.00 51.94 194 ASP A N 1
ATOM 1512 C CA . ASP A 1 194 ? 7.780 -15.605 -0.487 1.00 51.94 194 ASP A CA 1
ATOM 1513 C C . ASP A 1 194 ? 8.269 -14.316 -1.173 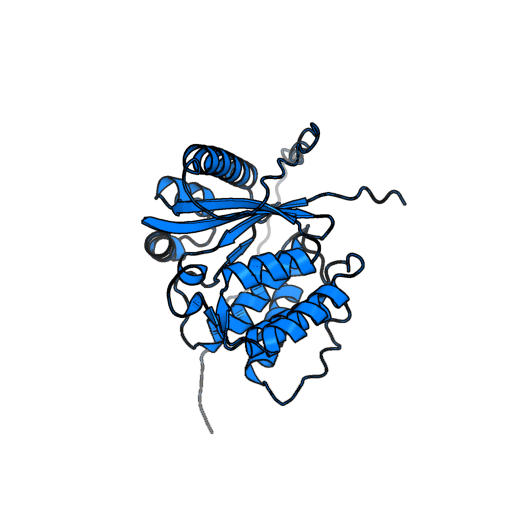1.00 51.94 194 ASP A C 1
ATOM 1515 O O . ASP A 1 194 ? 9.453 -14.182 -1.480 1.00 51.94 194 ASP A O 1
ATOM 1519 N N . GLY A 1 195 ? 7.381 -13.324 -1.324 1.00 54.78 195 GLY A N 1
ATOM 1520 C CA . GLY A 1 195 ? 7.668 -11.992 -1.863 1.00 54.78 195 GLY A CA 1
ATOM 1521 C C . GLY A 1 195 ? 7.963 -10.888 -0.836 1.00 54.78 195 GLY A C 1
ATOM 1522 O O . GLY A 1 195 ? 8.023 -9.715 -1.220 1.00 54.78 195 GLY A O 1
ATOM 1523 N N . GLY A 1 196 ? 8.102 -11.219 0.451 1.00 66.00 196 GLY A N 1
ATOM 1524 C CA . GLY A 1 196 ? 8.504 -10.329 1.551 1.00 66.00 196 GLY A CA 1
ATOM 1525 C C . GLY A 1 196 ? 7.518 -9.231 1.993 1.00 66.00 196 GLY A C 1
ATOM 1526 O O . GLY A 1 196 ? 7.580 -8.868 3.170 1.00 66.00 196 GLY A O 1
ATOM 1527 N N . ASN A 1 197 ? 6.650 -8.728 1.098 1.00 80.88 197 ASN A N 1
ATOM 1528 C CA . ASN A 1 197 ? 5.639 -7.667 1.285 1.00 80.88 197 ASN A CA 1
ATOM 1529 C C . ASN A 1 197 ? 4.383 -7.963 0.439 1.00 80.88 197 ASN A C 1
ATOM 1531 O O . ASN A 1 197 ? 4.525 -8.476 -0.669 1.00 80.88 197 ASN A O 1
ATOM 1535 N N . LEU A 1 198 ? 3.201 -7.515 0.884 1.00 88.00 198 LEU A N 1
ATOM 1536 C CA . LEU A 1 198 ? 1.927 -7.639 0.142 1.00 88.00 198 LEU A CA 1
ATOM 1537 C C . LEU A 1 198 ? 1.731 -6.590 -0.955 1.00 88.00 198 LEU A C 1
ATOM 1539 O O . LEU A 1 198 ? 0.998 -6.821 -1.913 1.00 88.00 198 LEU A O 1
ATOM 1543 N N . ILE A 1 199 ? 2.399 -5.445 -0.836 1.00 91.81 199 ILE A N 1
ATOM 1544 C CA . ILE A 1 199 ? 2.353 -4.393 -1.850 1.00 91.81 199 ILE A CA 1
ATOM 1545 C C . ILE A 1 199 ? 3.759 -3.939 -2.231 1.00 91.81 199 ILE A C 1
ATOM 1547 O O . ILE A 1 199 ? 4.712 -4.034 -1.448 1.00 91.81 199 ILE A O 1
ATOM 1551 N N . HIS A 1 200 ? 3.881 -3.431 -3.447 1.00 90.12 200 HIS A N 1
ATOM 1552 C CA . HIS A 1 200 ? 5.023 -2.678 -3.930 1.00 90.12 200 HIS A CA 1
ATOM 1553 C C . HIS A 1 200 ? 4.550 -1.268 -4.292 1.00 90.12 200 HIS A C 1
ATOM 1555 O O . HIS A 1 200 ? 3.532 -1.097 -4.951 1.00 90.12 200 HIS A O 1
ATOM 1561 N N . VAL A 1 201 ? 5.285 -0.263 -3.830 1.00 89.94 201 VAL A N 1
ATOM 1562 C CA . VAL A 1 201 ? 5.056 1.142 -4.172 1.00 89.94 201 VAL A CA 1
ATOM 1563 C C . VAL A 1 201 ? 6.241 1.561 -5.019 1.00 89.94 201 VAL A C 1
ATOM 1565 O O . VAL A 1 201 ? 7.388 1.398 -4.582 1.00 89.94 201 VAL A O 1
ATOM 1568 N N . THR A 1 202 ? 5.968 2.037 -6.229 1.00 87.75 202 THR A N 1
ATOM 1569 C CA . THR A 1 202 ? 7.015 2.357 -7.194 1.00 87.75 202 THR A CA 1
ATOM 1570 C C . THR A 1 202 ? 7.891 3.505 -6.683 1.00 87.75 202 THR A C 1
ATOM 1572 O O . THR A 1 202 ? 7.403 4.507 -6.160 1.00 87.75 202 THR A O 1
ATOM 1575 N N . ASN A 1 203 ? 9.208 3.329 -6.808 1.00 83.94 203 ASN A N 1
ATOM 1576 C CA . ASN A 1 203 ? 10.204 4.339 -6.472 1.00 83.94 203 ASN A CA 1
ATOM 1577 C C . ASN A 1 203 ? 10.385 5.282 -7.681 1.00 83.94 203 ASN A C 1
ATOM 1579 O O . ASN A 1 203 ? 10.759 4.787 -8.745 1.00 83.94 203 ASN A O 1
ATOM 1583 N N . PRO A 1 204 ? 10.140 6.600 -7.544 1.00 81.38 204 PRO A N 1
ATOM 1584 C CA . PRO A 1 204 ? 10.325 7.554 -8.639 1.00 81.38 204 PRO A CA 1
ATOM 1585 C C . PRO A 1 204 ? 11.786 7.696 -9.099 1.00 81.38 204 PRO A C 1
ATOM 1587 O O . PRO A 1 204 ? 12.016 8.022 -10.258 1.00 81.38 204 PRO A O 1
ATOM 1590 N N . ASP A 1 205 ? 12.756 7.389 -8.233 1.00 80.19 205 ASP A N 1
ATOM 1591 C CA . ASP A 1 205 ? 14.193 7.410 -8.544 1.00 80.19 205 ASP A CA 1
ATOM 1592 C C . ASP A 1 205 ? 14.697 6.059 -9.085 1.00 80.19 205 ASP A C 1
ATOM 1594 O O . ASP A 1 205 ? 15.898 5.871 -9.282 1.00 80.19 205 ASP A O 1
ATOM 1598 N N . ALA A 1 206 ? 13.816 5.075 -9.299 1.00 78.75 206 ALA A N 1
ATOM 1599 C CA . ALA A 1 206 ? 14.235 3.817 -9.903 1.00 78.75 206 ALA A CA 1
ATOM 1600 C C . ALA A 1 206 ? 14.708 4.053 -11.347 1.00 78.75 206 ALA A C 1
ATOM 1602 O O . ALA A 1 206 ? 14.033 4.729 -12.125 1.00 78.75 206 ALA A O 1
ATOM 1603 N N . SER A 1 207 ? 15.834 3.449 -11.736 1.00 79.69 207 SER A N 1
ATOM 1604 C CA . SER A 1 207 ? 16.377 3.558 -13.099 1.00 79.69 207 SER A CA 1
ATOM 1605 C C . SER A 1 207 ? 15.371 3.116 -14.170 1.00 79.69 207 SER A C 1
ATOM 1607 O O . SER A 1 207 ? 15.314 3.703 -15.249 1.00 79.69 207 SER A O 1
ATOM 1609 N N . ASN A 1 208 ? 14.525 2.132 -13.852 1.00 79.31 208 ASN A N 1
ATOM 1610 C CA . ASN A 1 208 ? 13.462 1.624 -14.718 1.00 79.31 208 ASN A CA 1
ATOM 1611 C C . ASN A 1 208 ? 12.115 2.363 -14.566 1.00 79.31 208 ASN A C 1
ATOM 1613 O O . ASN A 1 208 ? 11.123 1.945 -15.164 1.00 79.31 208 ASN A O 1
ATOM 1617 N N . TYR A 1 209 ? 12.036 3.471 -13.815 1.00 83.94 209 TYR A N 1
ATOM 1618 C CA . TYR A 1 209 ? 10.783 4.207 -13.593 1.00 83.94 209 TYR A CA 1
ATOM 1619 C C . TYR A 1 209 ? 10.037 4.593 -14.889 1.00 83.94 209 TYR A C 1
ATOM 1621 O O . TYR A 1 209 ? 8.826 4.362 -14.964 1.00 83.94 209 TYR A O 1
ATOM 1629 N N . PRO A 1 210 ? 10.695 5.093 -15.959 1.00 85.06 210 PRO A N 1
ATOM 1630 C CA . PRO A 1 210 ? 10.005 5.391 -17.218 1.00 85.06 210 PRO A CA 1
ATOM 1631 C C . PRO A 1 210 ? 9.407 4.155 -17.902 1.00 85.06 210 PRO A C 1
ATOM 1633 O O . PRO A 1 210 ? 8.423 4.255 -18.637 1.00 85.06 210 PRO A O 1
ATOM 1636 N N . GLU A 1 211 ? 10.013 2.985 -17.717 1.00 84.06 211 GLU A N 1
ATOM 1637 C CA . GLU A 1 211 ? 9.503 1.731 -18.264 1.00 84.06 211 GLU A CA 1
ATOM 1638 C C . GLU A 1 211 ? 8.330 1.200 -17.444 1.00 84.06 211 GLU A C 1
ATOM 1640 O O . GLU A 1 211 ? 7.297 0.864 -18.022 1.00 84.06 211 GLU A O 1
ATOM 1645 N N . LEU A 1 212 ? 8.436 1.257 -16.114 1.00 84.00 212 LEU A N 1
ATOM 1646 C CA . LEU A 1 212 ? 7.334 0.975 -15.197 1.00 84.00 212 LEU A CA 1
ATOM 1647 C C . LEU A 1 212 ? 6.109 1.823 -15.547 1.00 84.00 212 LEU A C 1
ATOM 1649 O O . LEU A 1 212 ? 5.030 1.281 -15.760 1.00 84.00 212 LEU A O 1
ATOM 1653 N N . MET A 1 213 ? 6.267 3.142 -15.689 1.00 86.88 213 MET A N 1
ATOM 1654 C CA . MET A 1 213 ? 5.154 4.029 -16.045 1.00 86.88 213 MET A CA 1
ATOM 1655 C C . MET A 1 213 ? 4.511 3.660 -17.385 1.00 86.88 213 MET A C 1
ATOM 1657 O O . MET A 1 213 ? 3.285 3.629 -17.484 1.00 86.88 213 MET A O 1
ATOM 1661 N N . ARG A 1 214 ? 5.313 3.332 -18.407 1.00 86.44 214 ARG A N 1
ATOM 1662 C CA . ARG A 1 214 ? 4.792 2.852 -19.699 1.00 86.44 214 ARG A CA 1
ATOM 1663 C C . ARG A 1 214 ? 4.028 1.543 -19.548 1.00 86.44 214 ARG A C 1
ATOM 1665 O O . ARG A 1 214 ? 2.968 1.398 -20.148 1.00 86.44 214 ARG A O 1
ATOM 1672 N N . PHE A 1 215 ? 4.533 0.614 -18.742 1.00 86.44 215 PHE A N 1
ATOM 1673 C CA . PHE A 1 215 ? 3.830 -0.624 -18.432 1.00 86.44 215 PHE A CA 1
ATOM 1674 C C . PHE A 1 215 ? 2.468 -0.350 -17.781 1.00 86.44 215 PHE A C 1
ATOM 1676 O O . PHE A 1 215 ? 1.456 -0.834 -18.284 1.00 86.44 215 PHE A O 1
ATOM 1683 N N . TYR A 1 216 ? 2.418 0.484 -16.737 1.00 84.12 216 TYR A N 1
ATOM 1684 C CA . TYR A 1 216 ? 1.162 0.817 -16.061 1.00 84.12 216 TYR A CA 1
ATOM 1685 C C . TYR A 1 216 ? 0.141 1.459 -17.007 1.00 84.12 216 TYR A C 1
ATOM 1687 O O . TYR A 1 216 ? -1.030 1.098 -16.949 1.00 84.12 216 TYR A O 1
ATOM 1695 N N . LEU A 1 217 ? 0.575 2.365 -17.891 1.00 83.62 217 LEU A N 1
ATOM 1696 C CA . LEU A 1 217 ? -0.289 2.992 -18.900 1.00 83.62 217 LEU A CA 1
ATOM 1697 C C . LEU A 1 217 ? -0.817 1.980 -19.934 1.00 83.62 217 LEU A C 1
ATOM 1699 O O . LEU A 1 217 ? -1.991 2.023 -20.282 1.00 83.62 217 LEU A O 1
ATOM 1703 N N . ARG A 1 218 ? -0.001 1.014 -20.372 1.00 86.12 218 ARG A N 1
ATOM 1704 C CA . ARG A 1 218 ? -0.469 -0.054 -21.277 1.00 86.12 218 ARG A CA 1
ATOM 1705 C C . ARG A 1 218 ? -1.459 -1.000 -20.601 1.00 86.12 218 ARG A C 1
ATOM 1707 O O . ARG A 1 218 ? -2.497 -1.316 -21.176 1.00 86.12 218 ARG A O 1
ATOM 1714 N N . ALA A 1 219 ? -1.162 -1.442 -19.379 1.00 81.56 219 ALA A N 1
ATOM 1715 C CA . ALA A 1 219 ? -2.059 -2.311 -18.616 1.00 81.56 219 ALA A CA 1
ATOM 1716 C C . ALA A 1 219 ? -3.416 -1.620 -18.375 1.00 81.56 219 ALA A C 1
ATOM 1718 O O . ALA A 1 219 ? -4.484 -2.226 -18.443 1.00 81.56 219 ALA A O 1
ATOM 1719 N N . SER A 1 220 ? -3.363 -0.311 -18.154 1.00 75.12 220 SER A N 1
ATOM 1720 C CA . SER A 1 220 ? -4.498 0.594 -18.040 1.00 75.12 220 SER A CA 1
ATOM 1721 C C . SER A 1 220 ? -5.422 0.603 -19.272 1.00 75.12 220 SER A C 1
ATOM 1723 O O . SER A 1 220 ? -6.649 0.498 -19.140 1.00 75.12 220 SER A O 1
ATOM 1725 N N . GLU A 1 221 ? -4.846 0.673 -20.469 1.00 79.25 221 GLU A N 1
ATOM 1726 C CA . GLU A 1 221 ? -5.581 0.622 -21.737 1.00 79.25 221 GLU A CA 1
ATOM 1727 C C . GLU A 1 221 ? -6.221 -0.757 -21.962 1.00 79.25 221 GLU A C 1
ATOM 1729 O O . GLU A 1 221 ? -7.382 -0.850 -22.365 1.00 79.25 221 GLU A O 1
ATOM 1734 N N . GLN A 1 222 ? -5.501 -1.832 -21.629 1.00 72.81 222 GLN A N 1
ATOM 1735 C CA . GLN A 1 222 ? -5.981 -3.210 -21.777 1.00 72.81 222 GLN A CA 1
ATOM 1736 C C . GLN A 1 222 ? -7.155 -3.530 -20.840 1.00 72.81 222 GLN A C 1
ATOM 1738 O O . GLN A 1 222 ? -8.143 -4.126 -21.273 1.00 72.81 222 GLN A O 1
ATOM 1743 N N . GLY A 1 223 ? -7.099 -3.082 -19.580 1.00 62.88 223 GLY A N 1
ATOM 1744 C CA . GLY A 1 223 ? -8.202 -3.246 -18.625 1.00 62.88 223 GLY A CA 1
ATOM 1745 C C . GLY A 1 223 ? -9.476 -2.504 -19.049 1.00 62.88 223 GLY A C 1
ATOM 1746 O O . GLY A 1 223 ? -10.583 -3.011 -18.871 1.00 62.88 223 GLY A O 1
ATOM 1747 N N . SER A 1 224 ? -9.327 -1.343 -19.693 1.00 57.56 224 SER A N 1
ATOM 1748 C CA . SER A 1 224 ? -10.457 -0.559 -20.215 1.00 57.56 224 SER A CA 1
ATOM 1749 C C . SER A 1 224 ? -11.137 -1.229 -21.416 1.00 57.56 224 SER A C 1
ATOM 1751 O O . SER A 1 224 ? -12.346 -1.094 -21.591 1.00 57.56 224 SER A O 1
ATOM 1753 N N . ALA A 1 225 ? -10.386 -1.983 -22.226 1.00 56.28 225 ALA A N 1
ATOM 1754 C CA . ALA A 1 225 ? -10.928 -2.733 -23.359 1.00 56.28 225 ALA A CA 1
ATOM 1755 C C . ALA A 1 225 ? -11.684 -4.009 -22.933 1.00 56.28 225 ALA A C 1
ATOM 1757 O O . ALA A 1 225 ? -12.620 -4.422 -23.616 1.00 56.28 225 ALA A O 1
ATOM 1758 N N . ALA A 1 226 ? -11.307 -4.621 -21.804 1.00 50.25 226 ALA A N 1
ATOM 1759 C CA . ALA A 1 226 ? -11.925 -5.848 -21.291 1.00 50.25 226 ALA A CA 1
ATOM 1760 C C . ALA A 1 226 ? -13.170 -5.604 -20.406 1.00 50.25 226 ALA A C 1
ATOM 1762 O O . ALA A 1 226 ? -14.036 -6.471 -20.311 1.00 50.25 226 ALA A O 1
ATOM 1763 N N . GLY A 1 227 ? -13.300 -4.425 -19.783 1.00 42.28 227 GLY A N 1
ATOM 1764 C CA . GLY A 1 227 ? -14.348 -4.088 -18.802 1.00 42.28 227 GLY A CA 1
ATOM 1765 C C . GLY A 1 227 ? -15.762 -3.802 -19.342 1.00 42.28 227 GLY A C 1
ATOM 1766 O O . GLY A 1 227 ? -16.593 -3.264 -18.614 1.00 42.28 227 GLY A O 1
ATOM 1767 N N . GLY A 1 228 ? -16.073 -4.155 -20.595 1.00 36.88 228 GLY A N 1
ATOM 1768 C CA . GLY A 1 228 ? -17.373 -3.899 -21.237 1.00 36.88 228 GLY A CA 1
ATOM 1769 C C . GLY A 1 228 ? -18.567 -4.705 -20.698 1.00 36.88 228 GLY A C 1
ATOM 1770 O O . GLY A 1 228 ? -19.686 -4.519 -21.175 1.00 36.88 228 GLY A O 1
ATOM 1771 N N . SER A 1 229 ? -18.382 -5.589 -19.714 1.00 36.66 229 SER A N 1
ATOM 1772 C CA . SER A 1 229 ? -19.480 -6.380 -19.148 1.00 36.66 229 SER A CA 1
ATOM 1773 C C . SER A 1 229 ? -19.247 -6.762 -17.681 1.00 36.66 229 SER A C 1
ATOM 1775 O O . SER A 1 229 ? -18.623 -7.780 -17.400 1.00 36.66 229 SER A O 1
ATOM 1777 N N . GLY A 1 230 ? -19.818 -5.994 -16.745 1.00 34.72 230 GLY A N 1
ATOM 1778 C CA . GLY A 1 230 ? -20.155 -6.489 -15.401 1.00 34.72 230 GLY A CA 1
ATOM 1779 C C . GLY A 1 230 ? -19.406 -5.869 -14.212 1.00 34.72 230 GLY A C 1
ATOM 1780 O O . GLY A 1 230 ? -18.311 -6.285 -13.875 1.00 34.72 230 GLY A O 1
ATOM 1781 N N . GLN A 1 231 ? -20.103 -4.956 -13.522 1.00 33.78 231 GLN A N 1
ATOM 1782 C CA . GLN A 1 231 ? -20.025 -4.618 -12.086 1.00 33.78 231 GLN A CA 1
ATOM 1783 C C . GLN A 1 231 ? -18.679 -4.200 -11.451 1.00 33.78 231 GLN A C 1
ATOM 1785 O O . GLN A 1 231 ? -17.935 -5.007 -10.913 1.00 33.78 231 GLN A O 1
ATOM 1790 N N . SER A 1 232 ? -18.512 -2.889 -11.270 1.00 35.03 232 SER A N 1
ATOM 1791 C CA . SER A 1 232 ? -18.553 -2.216 -9.957 1.00 35.03 232 SER A CA 1
ATOM 1792 C C . SER A 1 232 ? -18.536 -0.713 -10.223 1.00 35.03 232 SER A C 1
ATOM 1794 O O . SER A 1 232 ? -17.727 -0.240 -11.016 1.00 35.03 232 SER A O 1
ATOM 1796 N N . ALA A 1 233 ? -19.458 0.037 -9.620 1.00 33.19 233 ALA A N 1
ATOM 1797 C CA . ALA A 1 233 ? -19.551 1.484 -9.779 1.00 33.19 233 ALA A CA 1
ATOM 1798 C C . ALA A 1 233 ? -18.396 2.185 -9.041 1.00 33.19 233 ALA A C 1
ATOM 1800 O O . ALA A 1 233 ? -18.587 2.809 -8.002 1.00 33.19 233 ALA A O 1
ATOM 1801 N N . VAL A 1 234 ? -17.184 2.076 -9.578 1.00 37.88 234 VAL A N 1
ATOM 1802 C CA . VAL A 1 234 ? -16.199 3.146 -9.468 1.00 37.88 234 VAL A CA 1
ATOM 1803 C C . VAL A 1 234 ? -16.485 4.022 -10.676 1.00 37.88 234 VAL A C 1
ATOM 1805 O O . VAL A 1 234 ? -16.275 3.592 -11.809 1.00 37.88 234 VAL A O 1
ATOM 1808 N N . GLU A 1 235 ? -17.067 5.205 -10.463 1.00 30.08 235 GLU A N 1
ATOM 1809 C CA . GLU A 1 235 ? -17.172 6.194 -11.535 1.00 30.08 235 GLU A CA 1
ATOM 1810 C C . GLU A 1 235 ? -15.775 6.352 -12.142 1.00 30.08 235 GLU A C 1
ATOM 1812 O O . GLU A 1 235 ? -14.855 6.832 -11.479 1.00 30.08 235 GLU A O 1
ATOM 1817 N N . HIS A 1 236 ? -15.612 5.917 -13.394 1.00 33.19 236 HIS A N 1
ATOM 1818 C CA . HIS A 1 236 ? -14.436 6.202 -14.201 1.00 33.19 236 HIS A CA 1
ATOM 1819 C C . HIS A 1 236 ? -14.411 7.710 -14.449 1.00 33.19 236 HIS A C 1
ATOM 1821 O O . HIS A 1 236 ? -14.816 8.209 -15.498 1.00 33.19 236 HIS A O 1
ATOM 1827 N N . ARG A 1 237 ? -13.962 8.473 -13.454 1.00 28.67 237 ARG A N 1
ATOM 1828 C CA . ARG A 1 237 ? -13.583 9.859 -13.654 1.00 28.67 237 ARG A CA 1
ATOM 1829 C C . ARG A 1 237 ? -12.236 9.808 -14.348 1.00 28.67 237 ARG A C 1
ATOM 1831 O O . ARG A 1 237 ? -11.193 9.710 -13.714 1.00 28.67 237 ARG A O 1
ATOM 1838 N N . THR A 1 238 ? -12.264 9.836 -15.677 1.00 30.08 238 THR A N 1
ATOM 1839 C CA . THR A 1 238 ? -11.072 10.081 -16.484 1.00 30.08 238 THR A CA 1
ATOM 1840 C C . THR A 1 238 ? -10.550 11.462 -16.103 1.00 30.08 238 THR A C 1
ATOM 1842 O O . THR A 1 238 ? -10.972 12.480 -16.654 1.00 30.08 238 THR A O 1
ATOM 1845 N N . VAL A 1 239 ? -9.661 11.523 -15.113 1.00 30.11 239 VAL A N 1
ATOM 1846 C CA . VAL A 1 239 ? -8.903 12.731 -14.818 1.00 30.11 239 VAL A CA 1
ATOM 1847 C C . VAL A 1 239 ? -7.987 12.922 -16.016 1.00 30.11 239 VAL A C 1
ATOM 1849 O O . VAL A 1 239 ? -6.945 12.280 -16.132 1.00 30.11 239 VAL A O 1
ATOM 1852 N N . ARG A 1 240 ? -8.394 13.788 -16.951 1.00 27.56 240 ARG A N 1
ATOM 1853 C CA . ARG A 1 240 ? -7.463 14.357 -17.922 1.00 27.56 240 ARG A CA 1
ATOM 1854 C C . ARG A 1 240 ? -6.446 15.143 -17.105 1.00 27.56 240 ARG A C 1
ATOM 1856 O O . ARG A 1 240 ? -6.702 16.285 -16.728 1.00 27.56 240 ARG A O 1
ATOM 1863 N N . VAL A 1 241 ? -5.321 14.507 -16.784 1.00 33.84 241 VAL A N 1
ATOM 1864 C CA . VAL A 1 241 ? -4.121 15.204 -16.331 1.00 33.84 241 VAL A CA 1
ATOM 1865 C C . VAL A 1 241 ? -3.771 16.133 -17.484 1.00 33.84 241 VAL A C 1
ATOM 1867 O O . VAL A 1 241 ? -3.311 15.677 -18.528 1.00 33.84 241 VAL A O 1
ATOM 1870 N N . GLY A 1 242 ? -4.136 17.411 -17.341 1.00 28.81 242 GLY A N 1
ATOM 1871 C CA . GLY A 1 242 ? -3.881 18.426 -18.353 1.00 28.81 242 GLY A CA 1
ATOM 1872 C C . GLY A 1 242 ? -2.424 18.337 -18.775 1.00 28.81 242 GLY A C 1
ATOM 1873 O O . GLY A 1 242 ? -1.567 18.203 -17.905 1.00 28.81 242 GLY A O 1
ATOM 1874 N N . GLU A 1 243 ? -2.195 18.338 -20.088 1.00 28.69 243 GLU A N 1
ATOM 1875 C CA . GLU A 1 243 ? -0.906 18.195 -20.765 1.00 28.69 243 GLU A CA 1
ATOM 1876 C C . GLU A 1 243 ? 0.223 18.878 -19.980 1.00 28.69 243 GLU A C 1
ATOM 1878 O O . GLU A 1 243 ? 0.503 20.067 -20.126 1.00 28.69 243 GLU A O 1
ATOM 1883 N N . ARG A 1 244 ? 0.871 18.125 -19.094 1.00 34.03 244 ARG A N 1
ATOM 1884 C CA . ARG A 1 244 ? 2.107 18.531 -18.444 1.00 34.03 244 ARG A CA 1
ATOM 1885 C C . ARG A 1 244 ? 3.152 17.547 -18.897 1.00 34.03 244 ARG A C 1
ATOM 1887 O O . ARG A 1 244 ? 3.162 16.386 -18.498 1.00 34.03 244 ARG A O 1
ATOM 1894 N N . VAL A 1 245 ? 3.994 18.057 -19.784 1.00 29.80 245 VAL A N 1
ATOM 1895 C CA . VAL A 1 245 ? 5.251 17.457 -20.205 1.00 29.80 245 VAL A CA 1
ATOM 1896 C C . VAL A 1 245 ? 5.979 16.977 -18.949 1.00 29.80 245 VAL A C 1
ATOM 1898 O O . VAL A 1 245 ? 6.244 17.775 -18.048 1.00 29.80 245 VAL A O 1
ATOM 1901 N N . LEU A 1 246 ? 6.243 15.669 -18.874 1.00 33.09 246 LEU A N 1
ATOM 1902 C CA . LEU A 1 246 ? 7.125 15.086 -17.863 1.00 33.09 246 LEU A CA 1
ATOM 1903 C C . LEU A 1 246 ? 8.415 15.922 -17.826 1.00 33.09 246 LEU A C 1
ATOM 1905 O O . LEU A 1 246 ? 8.983 16.164 -18.896 1.00 33.09 246 LEU A O 1
ATOM 1909 N N . PRO A 1 247 ? 8.888 16.395 -16.659 1.00 30.53 247 PRO A N 1
ATOM 1910 C CA . PRO A 1 247 ? 10.185 17.050 -16.608 1.00 30.53 247 PRO A CA 1
ATOM 1911 C C . PRO A 1 247 ? 11.239 16.070 -17.151 1.00 30.53 247 PRO A C 1
ATOM 1913 O O . PRO A 1 247 ? 11.176 14.878 -16.830 1.00 30.53 247 PRO A O 1
ATOM 1916 N N . PRO A 1 248 ? 12.173 16.522 -18.008 1.00 28.42 248 PRO A N 1
ATOM 1917 C CA . PRO A 1 248 ? 13.235 15.654 -18.485 1.00 28.42 248 PRO A CA 1
ATOM 1918 C C . PRO A 1 248 ? 14.010 15.115 -17.283 1.00 28.42 248 PRO A C 1
ATOM 1920 O O . PRO A 1 248 ? 14.253 15.849 -16.321 1.00 28.42 248 PRO A O 1
ATOM 1923 N N . ALA A 1 249 ? 14.392 13.838 -17.351 1.00 32.75 249 ALA A N 1
ATOM 1924 C CA . ALA A 1 249 ? 15.297 13.242 -16.379 1.00 32.75 249 ALA A CA 1
ATOM 1925 C C . ALA A 1 249 ? 16.518 14.165 -16.188 1.00 32.75 249 ALA A C 1
ATOM 1927 O O . ALA A 1 249 ? 16.999 14.734 -17.180 1.00 32.75 249 ALA A O 1
ATOM 1928 N N . PRO A 1 250 ? 17.004 14.359 -14.949 1.00 31.42 250 PRO A N 1
ATOM 1929 C CA . PRO A 1 250 ? 18.199 15.152 -14.717 1.00 31.42 250 PRO A CA 1
ATOM 1930 C C . PRO A 1 250 ? 19.323 14.598 -15.594 1.00 31.42 250 PRO A C 1
ATOM 1932 O O . PRO A 1 250 ? 19.638 13.410 -15.552 1.00 31.42 250 PRO A O 1
ATOM 1935 N N . ARG A 1 251 ? 19.873 15.459 -16.457 1.00 32.56 251 ARG A N 1
ATOM 1936 C CA . ARG A 1 251 ? 21.042 15.110 -17.261 1.00 32.56 251 ARG A CA 1
ATOM 1937 C C . ARG A 1 251 ? 22.186 14.833 -16.302 1.00 32.56 251 ARG A C 1
ATOM 1939 O O . ARG A 1 251 ? 22.554 15.705 -15.518 1.00 32.56 251 ARG A O 1
ATOM 1946 N N . ASP A 1 252 ? 22.738 13.638 -16.411 1.00 36.22 252 ASP A N 1
ATOM 1947 C CA . ASP A 1 252 ? 23.942 13.233 -15.709 1.00 36.22 252 ASP A CA 1
ATOM 1948 C C . ASP A 1 252 ? 25.120 14.044 -16.273 1.00 36.22 252 ASP A C 1
ATOM 1950 O O . ASP A 1 252 ? 25.723 13.706 -17.290 1.00 36.22 252 ASP A O 1
ATOM 1954 N N . THR A 1 253 ? 25.399 15.207 -15.683 1.00 36.31 253 THR A N 1
ATOM 1955 C CA . THR A 1 253 ? 26.570 16.021 -16.029 1.00 36.31 253 THR A CA 1
ATOM 1956 C C . THR A 1 253 ? 27.769 15.550 -15.222 1.00 36.31 253 THR A C 1
ATOM 1958 O O . THR A 1 253 ? 28.288 16.304 -14.401 1.00 36.31 253 THR A O 1
ATOM 1961 N N . ARG A 1 254 ? 28.194 14.300 -15.419 1.00 36.94 254 ARG A N 1
ATOM 1962 C CA . ARG A 1 254 ? 29.521 13.820 -15.011 1.00 36.94 254 ARG A CA 1
ATOM 1963 C C . ARG A 1 254 ? 30.043 12.782 -15.998 1.00 36.94 254 ARG A C 1
ATOM 1965 O O . ARG A 1 254 ? 30.075 11.591 -15.719 1.00 36.94 254 ARG A O 1
ATOM 1972 N N . ALA A 1 255 ? 30.511 13.281 -17.133 1.00 33.19 255 ALA A N 1
ATOM 1973 C CA . ALA A 1 255 ? 31.627 12.675 -17.836 1.00 33.19 255 ALA A CA 1
ATOM 1974 C C . ALA A 1 255 ? 32.713 13.746 -17.997 1.00 33.19 255 ALA A C 1
ATOM 1976 O O . ALA A 1 255 ? 32.409 14.893 -18.320 1.00 33.19 255 ALA A O 1
ATOM 1977 N N . ASP A 1 256 ? 33.940 13.305 -17.744 1.00 33.31 256 ASP A N 1
ATOM 1978 C CA . ASP A 1 256 ? 35.219 13.913 -18.104 1.00 33.31 256 ASP A CA 1
ATOM 1979 C C . ASP A 1 256 ? 35.769 15.014 -17.184 1.00 33.31 256 ASP A C 1
ATOM 1981 O O . ASP A 1 256 ? 35.652 16.206 -17.437 1.00 33.31 256 ASP A O 1
ATOM 1985 N N . ASP A 1 257 ? 36.491 14.571 -16.149 1.00 32.62 257 ASP A N 1
ATOM 1986 C CA . ASP A 1 257 ? 37.890 14.988 -16.023 1.00 32.62 257 ASP A CA 1
ATOM 1987 C C . ASP A 1 257 ? 38.736 13.857 -15.415 1.00 32.62 257 ASP A C 1
ATOM 1989 O O . ASP A 1 257 ? 38.434 13.286 -14.365 1.00 32.62 257 ASP A O 1
ATOM 1993 N N . ALA A 1 258 ? 39.782 13.487 -16.148 1.00 33.59 258 ALA A N 1
ATOM 1994 C CA . ALA A 1 258 ? 40.728 12.433 -15.824 1.00 33.59 258 ALA A CA 1
ATOM 1995 C C . ALA A 1 258 ? 41.775 12.904 -14.799 1.00 33.59 258 ALA A C 1
ATOM 1997 O O . ALA A 1 258 ? 42.207 14.053 -14.838 1.00 33.59 258 ALA A O 1
ATOM 1998 N N . GLY A 1 259 ? 42.291 11.993 -13.960 1.00 28.14 259 GLY A N 1
ATOM 1999 C CA . GLY A 1 259 ? 43.555 12.250 -13.255 1.00 28.14 259 GLY A CA 1
ATOM 2000 C C . GLY A 1 259 ? 43.853 11.418 -12.006 1.00 28.14 259 GLY A C 1
ATOM 2001 O O . GLY A 1 259 ?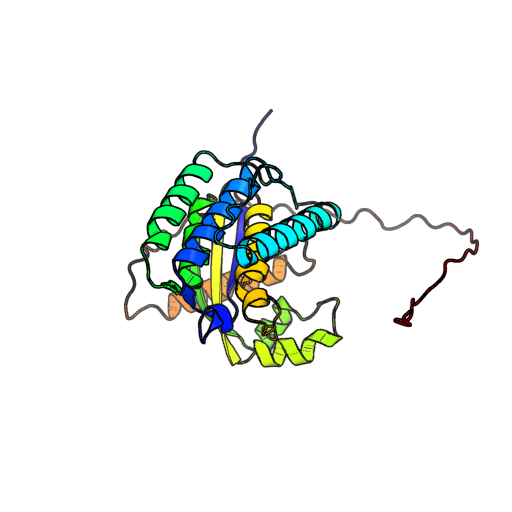 43.606 11.863 -10.897 1.00 28.14 259 GLY A O 1
ATOM 2002 N N . ILE A 1 260 ? 44.434 10.231 -12.212 1.00 32.31 260 ILE A N 1
ATOM 2003 C CA . ILE A 1 260 ? 45.600 9.650 -11.505 1.00 32.31 260 ILE A CA 1
ATOM 2004 C C . ILE A 1 260 ? 45.801 9.987 -10.007 1.00 32.31 260 ILE A C 1
ATOM 2006 O O . ILE A 1 260 ? 46.153 11.106 -9.651 1.00 32.31 260 ILE A O 1
ATOM 2010 N N . GLY A 1 261 ? 45.846 8.950 -9.156 1.00 29.03 261 GLY A N 1
ATOM 2011 C CA . GLY A 1 261 ? 46.598 9.001 -7.891 1.00 29.03 261 GLY A CA 1
ATOM 2012 C C . GLY A 1 261 ? 46.093 8.036 -6.822 1.00 29.03 261 GLY A C 1
ATOM 2013 O O . GLY A 1 261 ? 45.094 8.297 -6.168 1.00 29.03 261 GLY A O 1
ATOM 2014 N N . GLY A 1 262 ? 46.775 6.903 -6.643 1.00 30.09 262 GLY A N 1
ATOM 2015 C CA . GLY A 1 262 ? 46.343 5.849 -5.723 1.00 30.09 262 GLY A CA 1
ATOM 2016 C C . GLY A 1 262 ? 46.530 6.142 -4.233 1.00 30.09 262 GLY A C 1
ATOM 2017 O O . GLY A 1 262 ? 47.266 7.045 -3.851 1.00 30.09 262 GLY A O 1
ATOM 2018 N N . ARG A 1 263 ? 45.934 5.285 -3.394 1.00 31.94 263 ARG A N 1
ATOM 2019 C CA . ARG A 1 263 ? 46.550 4.641 -2.215 1.00 31.94 263 ARG A CA 1
ATOM 2020 C C . ARG A 1 263 ? 45.555 3.705 -1.522 1.00 31.94 263 ARG A C 1
ATOM 2022 O O . ARG A 1 263 ? 44.359 3.957 -1.473 1.00 31.94 263 ARG A O 1
ATOM 2029 N N . ARG A 1 264 ? 46.120 2.615 -0.998 1.00 36.31 264 ARG A N 1
ATOM 2030 C CA . ARG A 1 264 ? 45.525 1.581 -0.140 1.00 36.31 264 ARG A CA 1
ATOM 2031 C C . ARG A 1 264 ? 45.010 2.128 1.198 1.00 36.31 264 ARG A C 1
ATOM 2033 O O . ARG A 1 264 ? 45.716 2.918 1.816 1.00 36.31 264 ARG A O 1
ATOM 2040 N N . ALA A 1 265 ? 43.909 1.546 1.676 1.00 35.12 265 ALA A N 1
ATOM 2041 C CA . ALA A 1 265 ? 43.625 1.012 3.027 1.00 35.12 265 ALA A CA 1
ATOM 2042 C C . ALA A 1 265 ? 42.103 0.732 3.053 1.00 35.12 265 ALA A C 1
ATOM 2044 O O . ALA A 1 265 ? 41.342 1.579 2.614 1.00 35.12 265 ALA A O 1
ATOM 2045 N N . GLY A 1 266 ? 41.544 -0.417 3.428 1.00 29.69 266 GLY A N 1
ATOM 2046 C CA . GLY A 1 266 ? 41.975 -1.414 4.396 1.00 29.69 266 GLY A CA 1
ATOM 2047 C C . GLY A 1 266 ? 40.982 -1.423 5.560 1.00 29.69 266 GLY A C 1
ATOM 2048 O O . GLY A 1 266 ? 41.304 -0.846 6.583 1.00 29.69 266 GLY A O 1
ATOM 2049 N N . LEU A 1 267 ? 39.805 -2.039 5.392 1.00 33.31 267 LEU A N 1
ATOM 2050 C CA . LEU A 1 267 ? 38.849 -2.461 6.434 1.00 33.31 267 LEU A CA 1
ATOM 2051 C C . LEU A 1 267 ? 38.003 -3.565 5.760 1.00 33.31 267 LEU A C 1
ATOM 2053 O O . LEU A 1 267 ? 37.391 -3.300 4.735 1.00 33.31 267 LEU A O 1
ATOM 2057 N N . GLY A 1 268 ? 38.017 -4.838 6.141 1.00 28.91 268 GLY A N 1
ATOM 2058 C CA . GLY A 1 268 ? 38.076 -5.383 7.489 1.00 28.91 268 GLY A CA 1
ATOM 2059 C C . GLY A 1 268 ? 36.732 -6.057 7.755 1.00 28.91 268 GLY A C 1
ATOM 2060 O O . GLY A 1 268 ? 35.909 -5.511 8.479 1.00 28.91 268 GLY A O 1
ATOM 2061 N N . GLU A 1 269 ? 36.492 -7.200 7.104 1.00 34.31 269 GLU A N 1
ATOM 2062 C CA . GLU A 1 269 ? 35.416 -8.123 7.468 1.00 34.31 269 GLU A CA 1
ATOM 2063 C C . GLU A 1 269 ? 35.656 -8.617 8.897 1.00 34.31 269 GLU A C 1
ATOM 2065 O O . GLU A 1 269 ? 36.729 -9.145 9.196 1.00 34.31 269 GLU A O 1
ATOM 2070 N N . GLN A 1 270 ? 34.661 -8.494 9.774 1.00 33.62 270 GLN A N 1
ATOM 2071 C CA . GLN A 1 270 ? 34.584 -9.324 10.972 1.00 33.62 270 GLN A CA 1
ATOM 2072 C C . GLN A 1 270 ? 33.169 -9.872 11.123 1.00 33.62 270 GLN A C 1
ATOM 2074 O O . GLN A 1 270 ? 32.233 -9.192 11.537 1.00 33.62 270 GLN A O 1
ATOM 2079 N N . PHE A 1 271 ? 33.066 -11.145 10.750 1.00 31.89 271 PHE A N 1
ATOM 2080 C CA . PHE A 1 271 ? 32.095 -12.100 11.249 1.00 31.89 271 PHE A CA 1
ATOM 2081 C C . PHE A 1 271 ? 32.199 -12.186 12.779 1.00 31.89 271 PHE A C 1
ATOM 2083 O O . PHE A 1 271 ? 33.291 -12.366 13.316 1.00 31.89 271 PHE A O 1
ATOM 2090 N N . ALA A 1 272 ? 31.064 -12.115 13.470 1.00 33.72 272 ALA A N 1
ATOM 2091 C CA . ALA A 1 272 ? 30.937 -12.546 14.857 1.00 33.72 272 ALA A CA 1
ATOM 2092 C C . ALA A 1 272 ? 30.255 -13.926 14.879 1.00 33.72 272 ALA A C 1
ATOM 2094 O O . ALA A 1 272 ? 29.201 -14.066 14.252 1.00 33.72 272 ALA A O 1
ATOM 2095 N N . PRO A 1 273 ? 30.813 -14.942 15.561 1.00 44.12 273 PRO A N 1
ATOM 2096 C CA . PRO A 1 273 ? 30.103 -16.181 15.833 1.00 44.12 273 PRO A CA 1
ATOM 2097 C C . PRO A 1 273 ? 29.319 -16.105 17.150 1.00 44.12 273 PRO A C 1
ATOM 2099 O O . PRO A 1 273 ? 29.680 -15.392 18.088 1.00 44.12 273 PRO A O 1
ATOM 2102 N N . GLU A 1 274 ? 28.234 -16.873 17.187 1.00 33.78 274 GLU A N 1
ATOM 2103 C CA . GLU A 1 274 ? 27.368 -17.106 18.337 1.00 33.78 274 GLU A CA 1
ATOM 2104 C C . GLU A 1 274 ? 28.022 -17.947 19.453 1.00 33.78 274 GLU A C 1
ATOM 2106 O O . GLU A 1 274 ? 28.808 -18.854 19.196 1.00 33.78 274 GLU A O 1
ATOM 2111 N N . ALA A 1 275 ? 27.520 -17.677 20.665 1.00 36.41 275 ALA A N 1
ATOM 2112 C CA . ALA A 1 275 ? 27.181 -18.591 21.764 1.00 36.41 275 ALA A CA 1
ATOM 2113 C C . ALA A 1 275 ? 28.270 -19.282 22.615 1.00 36.41 275 ALA A C 1
ATOM 2115 O O . ALA A 1 275 ? 29.120 -20.028 22.140 1.00 36.41 275 ALA A O 1
ATOM 2116 N N . GLY A 1 276 ? 28.089 -19.148 23.938 1.00 32.50 276 GLY A N 1
ATOM 2117 C CA . GLY A 1 276 ? 28.678 -20.021 24.956 1.00 32.50 276 GLY A CA 1
ATOM 2118 C C . GLY A 1 276 ? 28.505 -19.511 26.394 1.00 32.50 276 GLY A C 1
ATOM 2119 O O . GLY A 1 276 ? 29.365 -18.803 26.893 1.00 32.50 276 GLY A O 1
ATOM 2120 N N . VAL A 1 277 ? 27.390 -19.891 27.027 1.00 44.06 277 VAL A N 1
ATOM 2121 C CA . VAL A 1 277 ? 27.085 -19.896 28.485 1.00 44.06 277 VAL A CA 1
ATOM 2122 C C . VAL A 1 277 ? 28.155 -20.694 29.271 1.00 44.06 277 VAL A C 1
ATOM 2124 O O . VAL A 1 277 ? 28.740 -21.591 28.655 1.00 44.06 277 VAL A O 1
ATOM 2127 N N . PRO A 1 278 ? 28.374 -20.515 30.598 1.00 46.50 278 PRO A N 1
ATOM 2128 C CA . PRO A 1 278 ? 27.722 -19.632 31.580 1.00 46.50 278 PRO A CA 1
ATOM 2129 C C . PRO A 1 278 ? 28.567 -18.456 32.090 1.00 46.50 278 PRO A C 1
ATOM 2131 O O . PRO A 1 278 ? 29.811 -18.572 32.146 1.00 46.50 278 PRO A O 1
#

Organism: NCBI:txid1816182

Foldseek 3Di:
DDPPLDWDWWKKKFFQLCCDDPLQKFFLQLLLLLLVLLLCQAPPNPPCPDDPPDPQLVVLSVVLSVVLVVCCVVAPQADGSWHQDPQLNVQSNVSSVVSNPDRMDGSVCSLQSNCVSSFKDFLDKFKDQQAPVNVCLVPVPPPCVVLVVLVCVRRHRGIMMMTTIIGSIGLNSSVSSQSSSLRSRQVSVVDQRSNSTRMDMDDCPDPSNVVVVVSSVVSRVVRVVPPPDDDDPPPNPVPPPDDDDDPPDPPPPDDDDDDDDDDDDDDDDDDDDDDDDD

Sequence (278 aa):
MSLVSYWSIVPVFLKPDALEGENSVMPGRRAADFAMFLAAGLDEPDRLAYDPCFPESAAGAGLARRHVAGESGAFSWYEWPPADVPGCQRRLAELHAEWAGLPSVDVPRIVTRASAALGFEVTQVTDMILTLDDYMVFYGDTPRPDLHPRMQRYLVDRPIRLLMMCGKQQNSALQAMKTYLRRVLVHHSGRSSDGGNLIHVTNPDASNYPELMRFYLRASEQGSAAGGSGQSAVEHRTVRVGERVLPPAPRDTRADDAGIGGRRAGLGEQFAPEAGVP